Protein AF-A0A0G0SFD2-F1 (afdb_monomer)

Sequence (183 aa):
MEIEVHKDEKIAKLIFTIMGLLIVVLLIEVIYLNISYQKRIGENLTKSMVTPTEYYLSDVIPSITVSPSPTMIPSQFPTTQFPTIPQQAEKQKNLIKEYFIAFGTGTGQNTDWTDVQGLQAVINFDNYSDIKEVFFESSVTVPTGNEWVSVRLYNKTDQHPVWNSEVFMKDSSTPYLASSPVS

Secondary structure (DSSP, 8-state):
-HHHHHHHHHHHHHHHHHHHHHHHHHHHHHHHHHHHHHHHHHHHHHTT-------PPP--------PPPPP---------------------------------------SS--PPTT------GGGSSS------EEE---SSTT-EEEE--EETTTTEEPTT--EEEESS---EEEPSPP-

Organism: NCBI:txid1618450

pLDDT: mean 74.08, std 19.35, range [38.28, 97.81]

Mean predicted aligned error: 19.35 Å

Structure (mmCIF, N/CA/C/O backbone):
data_AF-A0A0G0SFD2-F1
#
_entry.id   AF-A0A0G0SFD2-F1
#
loop_
_atom_site.group_PDB
_atom_site.id
_atom_site.type_symbol
_atom_site.label_atom_id
_atom_site.label_alt_id
_atom_site.label_comp_id
_atom_site.label_asym_id
_atom_site.label_entity_id
_atom_site.label_seq_id
_atom_site.pdbx_PDB_ins_code
_atom_site.Cartn_x
_atom_site.Cartn_y
_atom_site.Cartn_z
_atom_site.occupancy
_atom_site.B_iso_or_equiv
_atom_site.auth_seq_id
_atom_site.auth_comp_id
_atom_site.auth_asym_id
_atom_site.auth_atom_id
_atom_site.pdbx_PDB_model_num
ATOM 1 N N . MET A 1 1 ? 11.408 -23.201 -63.477 1.00 62.78 1 MET A N 1
ATOM 2 C CA . MET A 1 1 ? 11.792 -23.491 -62.081 1.00 62.78 1 MET A CA 1
ATOM 3 C C . MET A 1 1 ? 12.670 -22.379 -61.502 1.00 62.78 1 MET A C 1
ATOM 5 O O . MET A 1 1 ? 12.317 -21.844 -60.468 1.00 62.78 1 MET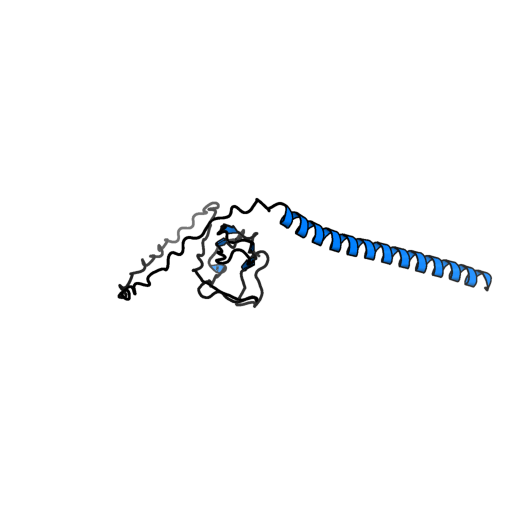 A O 1
ATOM 9 N N . GLU A 1 2 ? 13.731 -21.934 -62.186 1.00 65.81 2 GLU A N 1
ATOM 10 C CA . GLU A 1 2 ? 14.629 -20.861 -61.691 1.00 65.81 2 GLU A CA 1
ATOM 11 C C . GLU A 1 2 ? 13.966 -19.478 -61.493 1.00 65.81 2 GLU A C 1
ATOM 13 O O . GLU A 1 2 ? 14.281 -18.757 -60.551 1.00 65.81 2 GLU A O 1
ATOM 18 N N . ILE A 1 3 ? 13.004 -19.115 -62.351 1.00 68.06 3 ILE A N 1
ATOM 19 C CA . ILE A 1 3 ? 12.326 -17.805 -62.305 1.00 68.06 3 ILE A CA 1
ATOM 20 C C . ILE A 1 3 ? 11.410 -17.672 -61.073 1.00 68.06 3 ILE A C 1
ATOM 22 O O . ILE A 1 3 ? 11.258 -16.579 -60.531 1.00 68.06 3 ILE A O 1
ATOM 26 N N . GLU A 1 4 ? 10.819 -18.777 -60.610 1.00 73.94 4 GLU A N 1
ATOM 27 C CA . GLU A 1 4 ? 9.926 -18.785 -59.443 1.00 73.94 4 GLU A CA 1
ATOM 28 C C . GLU A 1 4 ? 10.718 -18.660 -58.139 1.00 73.94 4 GLU A C 1
ATOM 30 O O . GLU A 1 4 ? 10.391 -17.824 -57.300 1.00 73.94 4 GLU A O 1
ATOM 35 N N . VAL A 1 5 ? 11.848 -19.365 -58.034 1.00 77.00 5 VAL A N 1
ATOM 36 C CA . VAL A 1 5 ? 12.739 -19.301 -56.862 1.00 77.00 5 VAL A CA 1
ATOM 37 C C . VAL A 1 5 ? 13.251 -17.877 -56.622 1.00 77.00 5 VAL A C 1
ATOM 39 O O . VAL A 1 5 ? 13.261 -17.390 -55.491 1.00 77.00 5 VAL A O 1
ATOM 42 N N . HIS A 1 6 ? 13.617 -17.158 -57.687 1.00 78.81 6 HIS A N 1
ATOM 43 C CA . HIS A 1 6 ? 14.104 -15.783 -57.563 1.00 78.81 6 HIS A CA 1
ATOM 44 C C . HIS A 1 6 ? 12.998 -14.774 -57.196 1.00 78.81 6 HIS A C 1
ATOM 46 O O . HIS A 1 6 ? 13.276 -13.694 -56.663 1.00 78.81 6 HIS A O 1
ATOM 52 N N . LYS A 1 7 ? 11.731 -15.105 -57.474 1.00 83.56 7 LYS A N 1
ATOM 53 C CA . LYS A 1 7 ? 10.576 -14.298 -57.066 1.00 83.56 7 LYS A CA 1
ATOM 54 C C . LYS A 1 7 ? 10.286 -14.485 -55.575 1.00 83.56 7 LYS A C 1
ATOM 56 O O . LYS A 1 7 ? 10.084 -13.492 -54.874 1.00 83.56 7 LYS A O 1
ATOM 61 N N . ASP A 1 8 ? 10.350 -15.718 -55.090 1.00 86.12 8 ASP A N 1
ATOM 62 C CA . ASP A 1 8 ? 10.082 -16.052 -53.689 1.00 86.12 8 ASP A CA 1
ATOM 63 C C . ASP A 1 8 ? 11.150 -15.484 -52.744 1.00 86.12 8 ASP A C 1
ATOM 65 O O . ASP A 1 8 ? 10.821 -14.962 -51.677 1.00 86.12 8 ASP A O 1
ATOM 69 N N . GLU A 1 9 ? 12.418 -15.454 -53.169 1.00 91.75 9 GLU A N 1
ATOM 70 C CA . GLU A 1 9 ? 13.506 -14.815 -52.415 1.00 91.75 9 GLU A CA 1
ATOM 71 C C . GLU A 1 9 ? 13.240 -13.318 -52.165 1.00 91.75 9 GLU A C 1
ATOM 73 O O . GLU A 1 9 ? 13.462 -12.802 -51.065 1.00 91.75 9 GLU A O 1
ATOM 78 N N . LYS A 1 10 ? 12.730 -12.606 -53.179 1.00 90.88 10 LYS A N 1
ATOM 79 C CA . LYS A 1 10 ? 12.410 -11.174 -53.068 1.00 90.88 10 LYS A CA 1
ATOM 80 C C . LYS A 1 10 ? 11.238 -10.934 -52.121 1.00 90.88 10 LYS A C 1
ATOM 82 O O . LYS A 1 10 ? 11.281 -9.990 -51.333 1.00 90.88 10 LYS A O 1
ATOM 87 N N . ILE A 1 11 ? 10.224 -11.798 -52.168 1.00 91.81 11 ILE A N 1
ATOM 88 C CA . ILE A 1 11 ? 9.050 -11.716 -51.290 1.00 91.81 11 ILE A CA 1
ATOM 89 C C . ILE A 1 11 ? 9.446 -12.005 -49.836 1.00 91.81 11 ILE A C 1
ATOM 91 O O . ILE A 1 11 ? 9.078 -11.243 -48.943 1.00 91.81 11 ILE A O 1
ATOM 95 N N . ALA A 1 12 ? 10.255 -13.037 -49.590 1.00 93.00 12 ALA A N 1
ATOM 96 C CA . ALA A 1 12 ? 10.721 -13.373 -48.245 1.00 93.00 12 ALA A CA 1
ATOM 97 C C . ALA A 1 12 ? 11.537 -12.228 -47.616 1.00 93.00 12 ALA A C 1
ATOM 99 O O . ALA A 1 12 ? 11.277 -11.833 -46.477 1.00 93.00 12 ALA A O 1
ATOM 100 N N . LYS A 1 13 ? 12.469 -11.626 -48.370 1.00 93.38 13 LYS A N 1
ATOM 101 C CA . LYS A 1 13 ? 13.253 -10.466 -47.904 1.00 93.38 13 LYS A CA 1
ATOM 102 C C . LYS A 1 13 ? 12.373 -9.257 -47.584 1.00 93.38 13 LYS A C 1
ATOM 104 O O . LYS A 1 13 ? 12.613 -8.572 -46.588 1.00 93.38 13 LYS A O 1
ATOM 109 N N . LEU A 1 14 ? 11.344 -9.013 -48.398 1.00 94.31 14 LEU A N 1
ATOM 110 C CA . LEU A 1 14 ? 10.384 -7.935 -48.169 1.00 94.31 14 LEU A CA 1
ATOM 111 C C . LEU A 1 14 ? 9.606 -8.144 -46.860 1.00 94.31 14 LEU A C 1
ATOM 113 O O . LEU A 1 14 ? 9.535 -7.223 -46.049 1.00 94.31 14 LEU A O 1
ATOM 117 N N . ILE A 1 15 ? 9.090 -9.352 -46.616 1.00 95.19 15 ILE A N 1
ATOM 118 C CA . ILE A 1 15 ? 8.341 -9.678 -45.390 1.00 95.19 15 ILE A CA 1
ATOM 119 C C . ILE A 1 15 ? 9.226 -9.524 -44.148 1.00 95.19 15 ILE A C 1
ATOM 121 O O . ILE A 1 15 ? 8.814 -8.882 -43.183 1.00 95.19 15 ILE A O 1
ATOM 125 N N . PHE A 1 16 ? 10.458 -10.043 -44.178 1.00 96.69 16 PHE A N 1
ATOM 126 C CA . PHE A 1 16 ? 11.397 -9.893 -43.060 1.00 96.69 16 PHE A CA 1
ATOM 127 C C . PHE A 1 16 ? 11.732 -8.428 -42.769 1.00 96.69 16 PHE A C 1
ATOM 129 O O . PHE A 1 16 ? 11.835 -8.040 -41.607 1.00 96.69 16 PHE A O 1
ATOM 136 N N . THR A 1 17 ? 11.852 -7.603 -43.810 1.00 96.62 17 THR A N 1
ATOM 137 C CA . THR A 1 17 ? 12.134 -6.171 -43.658 1.00 96.62 17 THR A CA 1
ATOM 138 C C . THR A 1 17 ? 10.947 -5.439 -43.032 1.00 96.62 17 THR A C 1
ATOM 140 O O . THR A 1 17 ? 11.132 -4.654 -42.104 1.00 96.62 17 THR A O 1
ATOM 143 N N . ILE A 1 18 ? 9.722 -5.731 -43.481 1.00 97.00 18 ILE A N 1
ATOM 144 C CA . ILE A 1 18 ? 8.499 -5.146 -42.911 1.00 97.00 18 ILE A CA 1
ATOM 145 C C . ILE A 1 18 ? 8.332 -5.567 -41.447 1.00 97.00 18 ILE A C 1
ATOM 147 O O . ILE A 1 18 ? 8.052 -4.726 -40.595 1.00 97.00 18 ILE A O 1
ATOM 151 N N . MET A 1 19 ? 8.547 -6.847 -41.134 1.00 97.00 19 MET A N 1
ATOM 152 C CA . MET A 1 19 ? 8.420 -7.356 -39.769 1.00 97.00 19 MET A CA 1
ATOM 153 C C . MET A 1 19 ? 9.487 -6.769 -38.838 1.00 97.00 19 MET A C 1
ATOM 155 O O . MET A 1 19 ? 9.170 -6.372 -37.719 1.00 97.00 19 MET A O 1
ATOM 159 N N . GLY A 1 20 ? 10.727 -6.630 -39.316 1.00 96.88 20 GLY A N 1
ATOM 160 C CA . GLY A 1 20 ? 11.787 -5.940 -38.580 1.00 96.88 20 GLY A CA 1
ATOM 161 C C . GLY A 1 20 ? 11.435 -4.479 -38.290 1.00 96.88 20 GLY A C 1
ATOM 162 O O . GLY A 1 20 ? 11.595 -4.023 -37.160 1.00 96.88 20 GLY A O 1
ATOM 163 N N . LEU A 1 21 ? 10.884 -3.762 -39.275 1.00 97.56 21 LEU A N 1
ATOM 164 C CA . LEU A 1 21 ? 10.458 -2.372 -39.101 1.00 97.56 21 LEU A CA 1
ATOM 165 C C . LEU A 1 21 ? 9.316 -2.251 -38.082 1.00 97.56 21 LEU A C 1
ATOM 167 O O . LEU A 1 21 ? 9.351 -1.369 -37.227 1.00 97.56 21 LEU A O 1
ATOM 171 N N . LEU A 1 22 ? 8.348 -3.169 -38.117 1.00 97.62 22 LEU A N 1
ATOM 172 C CA . LEU A 1 22 ? 7.237 -3.200 -37.164 1.00 97.62 22 LEU A CA 1
ATOM 173 C C . LEU A 1 22 ? 7.722 -3.422 -35.722 1.00 97.62 22 LEU A C 1
ATOM 175 O O . LEU A 1 22 ? 7.272 -2.729 -34.813 1.00 97.62 22 LEU A O 1
ATOM 179 N N . ILE A 1 23 ? 8.686 -4.324 -35.512 1.00 97.50 23 ILE A N 1
ATOM 180 C CA . ILE A 1 23 ? 9.291 -4.552 -34.189 1.00 97.50 23 ILE A CA 1
ATOM 181 C C . ILE A 1 23 ? 9.990 -3.284 -33.681 1.00 97.50 23 ILE A C 1
ATOM 183 O O . ILE A 1 23 ? 9.841 -2.928 -32.514 1.00 97.50 23 ILE A O 1
ATOM 187 N N . VAL A 1 24 ? 10.717 -2.571 -34.546 1.00 97.75 24 VAL A N 1
ATOM 188 C CA . VAL A 1 24 ? 11.390 -1.318 -34.167 1.00 97.75 24 VAL A CA 1
ATOM 189 C C . VAL A 1 24 ? 10.380 -0.247 -33.745 1.00 97.75 24 VAL A C 1
ATOM 191 O O . VAL A 1 24 ? 10.609 0.428 -32.744 1.00 97.75 24 VAL A O 1
ATOM 194 N N . VAL A 1 25 ? 9.248 -0.120 -34.445 1.00 97.81 25 VAL A N 1
ATOM 195 C CA . VAL A 1 25 ? 8.174 0.817 -34.065 1.00 97.81 25 VAL A CA 1
ATOM 196 C C . VAL A 1 25 ? 7.613 0.483 -32.680 1.00 97.81 25 VAL A C 1
ATOM 198 O O . VAL A 1 25 ? 7.523 1.373 -31.835 1.00 97.81 25 VAL A O 1
ATOM 201 N N . LEU A 1 26 ? 7.327 -0.793 -32.406 1.00 97.50 26 LEU A N 1
ATOM 202 C CA . LEU A 1 26 ? 6.838 -1.222 -31.090 1.00 97.50 26 LEU A CA 1
ATOM 203 C C . LEU A 1 26 ? 7.852 -0.937 -29.973 1.00 97.50 26 LEU A C 1
ATOM 205 O O . LEU A 1 26 ? 7.477 -0.482 -28.893 1.00 97.50 26 LEU A O 1
ATOM 209 N N . LEU A 1 27 ? 9.148 -1.152 -30.224 1.00 97.50 27 LEU A N 1
ATOM 210 C CA . LEU A 1 27 ? 10.195 -0.831 -29.249 1.00 97.50 27 LEU A CA 1
ATOM 211 C C . LEU A 1 27 ? 10.274 0.674 -28.964 1.00 97.50 27 LEU A C 1
ATOM 213 O O . LEU A 1 27 ? 10.433 1.067 -27.808 1.00 97.50 27 LEU A O 1
ATOM 217 N N . ILE A 1 28 ? 10.126 1.517 -29.991 1.00 97.69 28 ILE A N 1
ATOM 218 C CA . ILE A 1 28 ? 10.086 2.976 -29.826 1.00 97.69 28 ILE A CA 1
ATOM 219 C C . ILE A 1 28 ? 8.890 3.387 -28.960 1.00 97.69 28 ILE A C 1
ATOM 221 O O . ILE A 1 28 ? 9.061 4.213 -28.063 1.00 97.69 28 ILE A O 1
ATOM 225 N N . GLU A 1 29 ? 7.710 2.801 -29.169 1.00 97.12 29 GLU A N 1
ATOM 226 C CA . GLU A 1 29 ? 6.523 3.090 -28.352 1.00 97.12 29 GLU A CA 1
ATOM 227 C C . GLU A 1 29 ? 6.712 2.693 -26.883 1.00 97.12 29 GLU A C 1
ATOM 229 O O . GLU A 1 29 ? 6.399 3.483 -25.990 1.00 9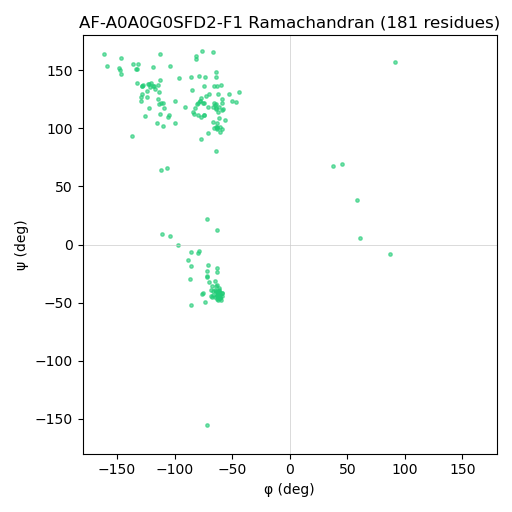7.12 29 GLU A O 1
ATOM 234 N N . VAL A 1 30 ? 7.283 1.515 -26.612 1.00 96.88 30 VAL A N 1
ATOM 235 C CA . VAL A 1 30 ? 7.569 1.064 -25.237 1.00 96.88 30 VAL A CA 1
ATOM 236 C C . VAL A 1 30 ? 8.565 2.001 -24.547 1.00 96.88 30 VAL A C 1
ATOM 238 O O . VAL A 1 30 ? 8.345 2.408 -23.402 1.00 96.88 30 VAL A O 1
ATOM 241 N N . ILE A 1 31 ? 9.638 2.395 -25.242 1.00 96.50 31 ILE A N 1
ATOM 242 C CA . ILE A 1 31 ? 10.625 3.349 -24.714 1.00 96.50 31 ILE A CA 1
ATOM 243 C C . ILE A 1 31 ? 9.970 4.712 -24.464 1.00 96.50 31 ILE A C 1
ATOM 245 O O . ILE A 1 31 ? 10.178 5.311 -23.407 1.00 96.50 31 ILE A O 1
ATOM 249 N N . TYR A 1 32 ? 9.152 5.191 -25.404 1.00 96.56 32 TYR A N 1
ATOM 250 C CA . TYR A 1 32 ? 8.428 6.450 -25.269 1.00 96.56 32 TYR A CA 1
ATOM 251 C C . TYR A 1 32 ? 7.505 6.438 -24.047 1.00 96.56 32 TYR A C 1
ATOM 253 O O . TYR A 1 32 ? 7.554 7.372 -23.245 1.00 96.56 32 TYR A O 1
ATOM 261 N N . LEU A 1 33 ? 6.717 5.373 -23.862 1.00 94.31 33 LEU A N 1
ATOM 262 C CA . LEU A 1 33 ? 5.834 5.210 -22.706 1.00 94.31 33 LEU A CA 1
ATOM 263 C C . LEU A 1 33 ? 6.619 5.233 -21.392 1.00 94.31 33 LEU A C 1
ATOM 265 O O . LEU A 1 33 ? 6.226 5.954 -20.473 1.00 94.31 33 LEU A O 1
ATOM 269 N N . ASN A 1 34 ? 7.749 4.524 -21.329 1.00 94.50 34 ASN A N 1
ATOM 270 C CA . ASN A 1 34 ? 8.611 4.498 -20.148 1.00 94.50 34 ASN A CA 1
ATOM 271 C C . ASN A 1 34 ? 9.155 5.898 -19.797 1.00 94.50 34 ASN A C 1
ATOM 273 O O . ASN A 1 34 ? 9.070 6.331 -18.647 1.00 94.50 34 ASN A O 1
ATOM 277 N N . ILE A 1 35 ? 9.645 6.652 -20.790 1.00 93.06 35 ILE A N 1
ATOM 278 C CA . ILE A 1 35 ? 10.145 8.024 -20.584 1.00 93.06 35 ILE A CA 1
ATOM 279 C C . ILE A 1 35 ? 9.005 8.974 -20.180 1.00 93.06 35 ILE A C 1
ATOM 281 O O . ILE A 1 35 ? 9.160 9.777 -19.258 1.00 93.06 35 ILE A O 1
ATOM 285 N N . SER A 1 36 ? 7.846 8.879 -20.841 1.00 89.56 36 SER A N 1
ATOM 286 C CA . SER A 1 36 ? 6.665 9.700 -20.535 1.00 89.56 36 SER A CA 1
ATOM 287 C C . SER A 1 36 ? 6.173 9.468 -19.104 1.00 89.56 36 SER A C 1
ATOM 289 O O . SER A 1 36 ? 5.847 10.429 -18.404 1.00 89.56 36 SER A O 1
ATOM 291 N N . TYR A 1 37 ? 6.150 8.210 -18.657 1.00 85.25 37 TYR A N 1
ATOM 292 C CA . TYR A 1 37 ? 5.719 7.844 -17.311 1.00 85.25 37 TYR A CA 1
ATOM 293 C C . TYR A 1 37 ? 6.625 8.470 -16.243 1.00 85.25 37 TYR A C 1
ATOM 295 O O . TYR A 1 37 ? 6.139 9.146 -15.336 1.00 85.25 37 TYR A O 1
ATOM 303 N N . GLN A 1 38 ? 7.945 8.354 -16.411 1.00 78.88 38 GLN A N 1
ATOM 304 C CA . GLN A 1 38 ? 8.913 8.939 -15.478 1.00 78.88 38 GLN A CA 1
ATOM 305 C C . GLN A 1 38 ? 8.854 10.473 -15.452 1.00 78.88 38 GLN A C 1
ATOM 307 O O . GLN A 1 38 ? 8.901 11.086 -14.384 1.00 78.88 38 GLN A O 1
ATOM 312 N N . LYS A 1 39 ? 8.674 11.119 -16.612 1.00 83.50 39 LYS A N 1
ATOM 313 C CA . LYS A 1 39 ? 8.541 12.581 -16.686 1.00 83.50 39 LYS A CA 1
ATOM 314 C C . LYS A 1 39 ? 7.304 13.093 -15.935 1.00 83.50 39 LYS A C 1
ATOM 316 O 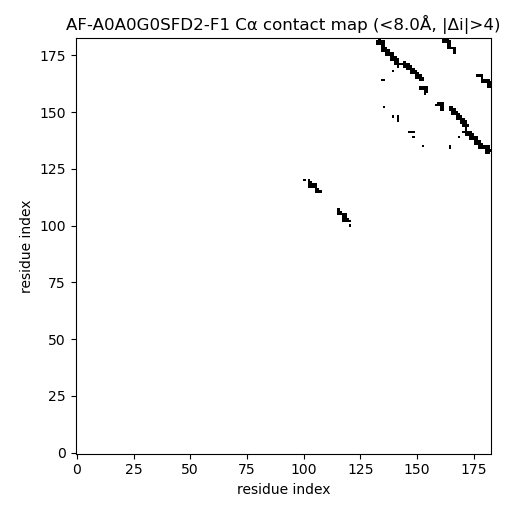O . LYS A 1 39 ? 7.397 14.098 -15.233 1.00 83.50 39 LYS A O 1
ATOM 321 N N . ARG A 1 40 ? 6.166 12.394 -16.037 1.00 75.75 40 ARG A N 1
ATOM 322 C CA . ARG A 1 40 ? 4.932 12.754 -15.313 1.00 75.75 40 ARG A CA 1
ATOM 323 C C . ARG A 1 40 ? 5.106 12.655 -13.798 1.00 75.75 40 ARG A C 1
ATOM 325 O O . ARG A 1 40 ? 4.566 13.490 -13.081 1.00 75.75 40 ARG A O 1
ATOM 332 N N . ILE A 1 41 ? 5.881 11.690 -13.302 1.00 71.31 41 ILE A N 1
ATOM 333 C CA . ILE A 1 41 ? 6.227 11.616 -11.874 1.00 71.31 41 ILE A CA 1
ATOM 334 C C . ILE A 1 41 ? 7.075 12.836 -11.474 1.00 71.31 41 ILE A C 1
ATOM 336 O O . ILE A 1 41 ? 6.766 13.493 -10.483 1.00 71.31 41 ILE A O 1
ATOM 340 N N . GLY A 1 42 ? 8.078 13.196 -12.284 1.00 63.38 42 GLY A N 1
ATOM 341 C CA . GLY A 1 42 ? 8.967 14.343 -12.051 1.00 63.38 42 GLY A CA 1
ATOM 342 C C . GLY A 1 42 ? 8.278 15.717 -12.013 1.00 63.38 42 GLY A C 1
ATOM 343 O O . GLY A 1 42 ? 8.600 16.541 -11.161 1.00 63.38 42 GLY A O 1
ATOM 344 N N . GLU A 1 43 ? 7.315 15.979 -12.898 1.00 59.16 43 GLU A N 1
ATOM 345 C CA . GLU A 1 43 ? 6.610 17.276 -12.955 1.00 59.16 43 GLU A CA 1
ATOM 346 C C . GLU A 1 43 ? 5.644 17.497 -11.778 1.00 59.16 43 GLU A C 1
ATOM 348 O O . GLU A 1 43 ? 5.427 18.634 -11.358 1.00 59.16 43 GLU A O 1
ATOM 353 N N . ASN A 1 44 ? 5.110 16.424 -11.186 1.00 57.53 44 ASN A N 1
ATOM 354 C CA . ASN A 1 44 ? 4.302 16.525 -9.967 1.00 57.53 44 ASN A CA 1
ATOM 355 C C . ASN A 1 44 ? 5.144 16.888 -8.726 1.00 57.53 44 ASN A C 1
ATOM 357 O O . ASN A 1 44 ? 4.596 17.367 -7.738 1.00 57.53 44 ASN A O 1
ATOM 361 N N . LEU A 1 45 ? 6.469 16.710 -8.781 1.00 56.44 45 LEU A N 1
ATOM 362 C CA . LEU A 1 45 ? 7.395 17.018 -7.685 1.00 56.44 45 LEU A CA 1
ATOM 363 C C . LEU A 1 45 ? 7.873 18.480 -7.687 1.00 56.44 45 LEU A C 1
ATOM 365 O O . LEU A 1 45 ? 8.156 19.030 -6.626 1.00 56.44 45 LEU A O 1
ATOM 369 N N . THR A 1 46 ? 7.959 19.134 -8.849 1.00 45.59 46 THR A N 1
ATOM 370 C CA . THR A 1 46 ? 8.503 20.503 -8.971 1.00 45.59 46 THR A CA 1
ATOM 371 C C . THR A 1 46 ? 7.465 21.610 -8.793 1.00 45.59 46 THR A C 1
ATOM 373 O O . THR A 1 46 ? 7.836 22.765 -8.592 1.00 45.59 46 THR A O 1
ATOM 376 N N . LYS A 1 47 ? 6.166 21.288 -8.811 1.00 48.34 47 LYS A N 1
ATOM 377 C CA . LYS A 1 47 ? 5.088 22.280 -8.657 1.00 48.34 47 LYS A CA 1
ATOM 378 C C . LYS A 1 47 ? 4.815 22.700 -7.197 1.00 48.34 47 LYS A C 1
ATOM 380 O O . LYS A 1 47 ? 4.071 23.653 -6.989 1.00 48.34 47 LYS A O 1
ATOM 385 N N . SER A 1 48 ? 5.435 22.049 -6.206 1.00 50.72 48 SER A N 1
ATOM 386 C CA . SER A 1 48 ? 5.191 22.302 -4.770 1.00 50.72 48 SER A CA 1
ATOM 387 C C . SER A 1 48 ? 6.273 23.115 -4.042 1.00 50.72 48 SER A C 1
ATOM 389 O O . SER A 1 48 ? 6.192 23.267 -2.826 1.00 50.72 48 SER A O 1
ATOM 391 N N . MET A 1 49 ? 7.275 23.676 -4.730 1.00 40.00 49 MET A N 1
ATOM 392 C CA . MET A 1 49 ? 8.262 24.541 -4.065 1.00 40.00 49 MET A CA 1
ATOM 393 C C . MET A 1 49 ? 7.686 25.937 -3.788 1.00 40.00 49 MET A C 1
ATOM 395 O O . MET A 1 49 ? 7.794 26.851 -4.604 1.00 40.00 49 MET A O 1
ATOM 399 N N . VAL A 1 50 ? 7.087 26.099 -2.607 1.00 51.00 50 VAL A N 1
ATOM 400 C CA . VAL A 1 50 ? 6.903 27.404 -1.963 1.00 51.00 50 VAL A CA 1
ATOM 401 C C . VAL A 1 50 ? 8.183 27.738 -1.193 1.00 51.00 50 VAL A C 1
ATOM 403 O O . VAL A 1 50 ? 8.747 26.895 -0.499 1.00 51.00 50 VAL A O 1
ATOM 406 N N . THR A 1 51 ? 8.648 28.971 -1.374 1.00 39.53 51 THR A N 1
ATOM 407 C CA . THR A 1 51 ? 9.874 29.570 -0.835 1.00 39.53 51 THR A CA 1
ATOM 408 C C . THR A 1 51 ? 10.109 29.256 0.654 1.00 39.53 51 THR A C 1
ATOM 410 O O . THR A 1 51 ? 9.200 29.478 1.458 1.00 39.53 51 THR A O 1
ATOM 413 N N . PRO A 1 52 ? 11.318 28.814 1.061 1.00 46.28 52 PRO A N 1
ATOM 414 C CA . PRO A 1 52 ? 11.640 28.598 2.468 1.00 46.28 52 PRO A CA 1
ATOM 415 C C . PRO A 1 52 ? 11.627 29.930 3.222 1.00 46.28 52 PRO A C 1
ATOM 417 O O . PRO A 1 52 ? 12.368 30.851 2.882 1.00 46.28 52 PRO A O 1
ATOM 420 N N . THR A 1 53 ? 10.786 30.034 4.248 1.00 41.66 53 THR A N 1
ATOM 421 C CA . THR A 1 53 ? 10.905 31.093 5.256 1.00 41.66 53 THR A CA 1
ATOM 422 C C . THR A 1 53 ? 11.918 30.613 6.288 1.00 41.66 53 THR A C 1
ATOM 424 O O . THR A 1 53 ? 11.685 29.606 6.955 1.00 41.66 53 THR A O 1
ATOM 427 N N . GLU A 1 54 ? 13.065 31.287 6.381 1.00 43.12 54 GLU A N 1
ATOM 428 C CA . GLU A 1 54 ? 14.046 31.035 7.436 1.00 43.12 54 GLU A CA 1
ATOM 429 C C . GLU A 1 54 ? 13.429 31.376 8.797 1.00 43.12 54 GLU A C 1
ATOM 431 O O . GLU A 1 54 ? 13.098 32.529 9.074 1.00 43.12 54 GLU A O 1
ATOM 436 N N . TYR A 1 55 ? 13.292 30.372 9.662 1.00 40.91 55 TYR A N 1
ATOM 437 C CA . TYR A 1 55 ? 12.989 30.576 11.072 1.00 40.91 55 TYR A CA 1
ATOM 438 C C . TYR A 1 55 ? 14.231 30.241 11.896 1.00 40.91 55 TYR A C 1
ATOM 440 O O . TYR A 1 55 ? 14.707 29.107 11.902 1.00 40.91 55 TYR A O 1
ATOM 448 N N . TYR A 1 56 ? 14.749 31.253 12.592 1.00 38.28 56 TYR A N 1
ATOM 449 C CA . TYR A 1 56 ? 15.802 31.110 13.591 1.00 38.28 56 TYR A CA 1
ATOM 450 C C . TYR A 1 56 ? 15.283 30.269 14.767 1.00 38.28 56 TYR A C 1
ATOM 452 O O . TYR A 1 56 ? 14.297 30.629 15.409 1.00 38.28 56 TYR A O 1
ATOM 460 N N . LEU A 1 57 ? 15.947 29.144 15.039 1.00 42.03 57 LEU A N 1
ATOM 461 C CA . LEU A 1 57 ? 15.670 28.276 16.182 1.00 42.03 57 LEU A CA 1
ATOM 462 C C . LEU A 1 57 ? 16.336 28.851 17.439 1.00 42.03 57 LEU A C 1
ATOM 464 O O . LEU A 1 57 ? 17.554 29.004 17.489 1.00 42.03 57 LEU A O 1
ATOM 468 N N . SER A 1 58 ? 15.537 29.149 18.462 1.00 38.66 58 SER A N 1
ATOM 469 C CA . SER A 1 58 ? 16.026 29.359 19.826 1.00 38.66 58 SER A CA 1
ATOM 470 C C . SER A 1 58 ? 16.207 27.993 20.487 1.00 38.66 58 SER A C 1
ATOM 472 O O . SER A 1 58 ? 15.226 27.268 20.655 1.00 38.66 58 SER A O 1
ATOM 474 N N . ASP A 1 59 ? 17.437 27.649 20.870 1.00 45.56 59 ASP A N 1
ATOM 475 C CA . ASP A 1 59 ? 17.753 26.427 21.616 1.00 45.56 59 ASP A CA 1
ATOM 476 C C . ASP A 1 59 ? 17.032 26.414 22.973 1.00 45.56 59 ASP A C 1
ATOM 478 O O . ASP A 1 59 ? 17.453 27.049 23.942 1.00 45.56 59 ASP A O 1
ATOM 482 N N . VAL A 1 60 ? 15.934 25.661 23.054 1.00 45.28 60 VAL A N 1
ATOM 483 C CA . VAL A 1 60 ? 15.333 25.247 24.323 1.00 45.28 60 VAL A CA 1
ATOM 484 C C . VAL A 1 60 ? 15.793 23.821 24.593 1.00 45.28 60 VAL A C 1
ATOM 486 O O . VAL A 1 60 ? 15.312 22.870 23.985 1.00 45.28 60 VAL A O 1
ATOM 489 N N . ILE A 1 61 ? 16.739 23.678 25.519 1.00 51.28 61 ILE A N 1
ATOM 490 C CA . ILE A 1 61 ? 17.177 22.385 26.050 1.00 51.28 61 ILE A CA 1
ATOM 491 C C . ILE A 1 61 ? 16.041 21.833 26.933 1.00 51.28 61 ILE A C 1
ATOM 493 O O . ILE A 1 61 ? 15.703 22.472 27.935 1.00 51.28 61 ILE A O 1
ATOM 497 N N . PRO A 1 62 ? 15.435 20.670 26.629 1.00 46.66 62 PRO A N 1
ATOM 498 C CA . PRO A 1 62 ? 14.436 20.081 27.509 1.00 46.66 62 PRO A CA 1
ATOM 499 C C . PRO A 1 62 ? 15.108 19.465 28.744 1.00 46.66 62 PRO A C 1
ATOM 501 O O . PRO A 1 62 ? 15.946 18.569 28.648 1.00 46.66 62 PRO A O 1
ATOM 504 N N . SER A 1 63 ? 14.710 19.936 29.926 1.00 43.88 63 SER A N 1
ATOM 505 C CA . SER A 1 63 ? 15.034 19.299 31.204 1.00 43.88 63 SER A CA 1
ATOM 506 C C . SER A 1 63 ? 14.181 18.038 31.368 1.00 43.88 63 SER A C 1
ATOM 508 O O . SER A 1 63 ? 12.960 18.119 31.525 1.00 43.88 63 SER A O 1
ATOM 510 N N . ILE A 1 64 ? 14.810 16.862 31.317 1.00 40.72 64 ILE A N 1
ATOM 511 C CA . ILE A 1 64 ? 14.157 15.584 31.618 1.00 40.72 64 ILE A CA 1
ATOM 512 C C . ILE A 1 64 ? 13.879 15.486 33.122 1.00 40.72 64 ILE A C 1
ATOM 514 O O . ILE A 1 64 ? 14.728 15.095 33.920 1.00 40.72 64 ILE A O 1
ATOM 518 N N . THR A 1 65 ? 12.658 15.835 33.519 1.00 44.84 65 THR A N 1
ATOM 519 C CA . THR A 1 65 ? 12.155 15.503 34.855 1.00 44.84 65 THR A CA 1
ATOM 520 C C . THR A 1 65 ? 11.628 14.072 34.800 1.00 44.84 65 THR A C 1
ATOM 522 O O . THR A 1 65 ? 10.650 13.793 34.108 1.00 44.84 65 THR A O 1
ATOM 525 N N . VAL A 1 66 ? 12.300 13.148 35.488 1.00 42.31 66 VAL A N 1
ATOM 526 C CA . VAL A 1 66 ? 11.834 11.765 35.645 1.00 42.31 66 VAL A CA 1
ATOM 527 C C . VAL A 1 66 ? 10.487 11.752 36.377 1.00 42.31 66 VAL A C 1
ATOM 529 O O . VAL A 1 66 ? 10.399 12.059 37.563 1.00 42.31 66 VAL A O 1
ATOM 532 N N . SER A 1 67 ? 9.422 11.436 35.640 1.00 56.06 67 SER A N 1
ATOM 533 C CA . SER A 1 67 ? 8.063 11.272 36.164 1.00 56.06 67 SER A CA 1
ATOM 534 C C . SER A 1 67 ? 7.947 9.945 36.932 1.00 56.06 67 SER A C 1
ATOM 536 O O . SER A 1 67 ? 8.461 8.931 36.446 1.00 56.06 67 SER A O 1
ATOM 538 N N . PRO A 1 68 ? 7.307 9.901 38.117 1.00 52.19 68 PRO A N 1
ATOM 539 C CA . PRO A 1 68 ? 7.133 8.661 38.862 1.00 52.19 68 PRO A CA 1
ATOM 540 C C . PRO A 1 68 ? 6.277 7.656 38.079 1.00 52.19 68 PRO A C 1
ATOM 542 O O . PRO A 1 68 ? 5.245 7.994 37.502 1.00 52.19 68 PRO A O 1
ATOM 545 N N . SER A 1 69 ? 6.734 6.404 38.095 1.00 52.09 69 SER A N 1
ATOM 546 C CA . SER A 1 69 ? 6.069 5.232 37.522 1.00 52.09 69 SER A CA 1
ATOM 547 C C . SER A 1 69 ? 4.582 5.180 37.915 1.00 52.09 69 SER A C 1
ATOM 549 O O . SER A 1 69 ? 4.284 5.168 39.116 1.00 52.09 69 SER A O 1
ATOM 551 N N . PRO A 1 70 ? 3.632 5.154 36.959 1.00 47.62 70 PRO A N 1
ATOM 552 C CA . PRO A 1 70 ? 2.224 5.017 37.290 1.00 47.62 70 PRO A CA 1
ATOM 553 C C . PRO A 1 70 ? 1.987 3.642 37.919 1.00 47.62 70 PRO A C 1
ATOM 555 O O . PRO A 1 70 ? 2.233 2.596 37.322 1.00 47.62 70 PRO A O 1
ATOM 558 N N . THR A 1 71 ? 1.496 3.655 39.156 1.00 51.88 71 THR A N 1
ATOM 559 C CA . THR A 1 71 ? 0.960 2.466 39.819 1.00 51.88 71 THR A CA 1
ATOM 560 C C . THR A 1 71 ? -0.192 1.936 38.970 1.00 51.88 71 THR A C 1
ATOM 562 O O . THR A 1 71 ? -1.116 2.685 38.656 1.00 51.88 71 THR A O 1
ATOM 565 N N . MET A 1 72 ? -0.128 0.661 38.577 1.00 41.62 72 MET A N 1
ATOM 566 C CA . MET A 1 72 ? -1.204 -0.009 37.850 1.00 41.62 72 MET A CA 1
ATOM 567 C C . MET A 1 72 ? -2.483 0.024 38.692 1.00 41.62 72 MET A C 1
ATOM 569 O O . MET A 1 72 ? -2.665 -0.776 39.606 1.00 41.62 72 MET A O 1
ATOM 573 N N . ILE A 1 73 ? -3.378 0.955 38.379 1.00 47.69 73 ILE A N 1
ATOM 574 C CA . ILE A 1 73 ? -4.780 0.858 38.765 1.00 47.69 73 ILE A CA 1
ATOM 575 C C . ILE A 1 73 ? -5.397 -0.132 37.771 1.00 47.69 73 ILE A C 1
ATOM 577 O O . ILE A 1 73 ? -5.270 0.090 36.564 1.00 47.69 73 ILE A O 1
ATOM 581 N N . PRO A 1 74 ? -6.030 -1.232 38.213 1.00 44.91 74 PRO A N 1
ATOM 582 C CA . PRO A 1 74 ? -6.760 -2.100 37.304 1.00 44.91 74 PRO A CA 1
ATOM 583 C C . PRO A 1 74 ? -7.913 -1.298 36.694 1.00 44.91 74 PRO A C 1
ATOM 585 O O . PRO A 1 74 ? -8.942 -1.072 37.328 1.00 44.91 74 PRO A O 1
ATOM 588 N N . SER A 1 75 ? -7.717 -0.834 35.460 1.00 48.38 75 SER A N 1
ATOM 589 C CA . SER A 1 75 ? -8.790 -0.301 34.632 1.00 48.38 75 SER A CA 1
ATOM 590 C C . SER A 1 75 ? -9.712 -1.469 34.310 1.00 48.38 75 SER A C 1
ATOM 592 O O . SER A 1 75 ? -9.355 -2.377 33.557 1.00 48.38 75 SER A O 1
ATOM 594 N N . GLN A 1 76 ? -10.875 -1.497 34.954 1.00 42.41 76 GLN A N 1
ATOM 595 C CA . GLN A 1 76 ? -11.950 -2.392 34.565 1.00 42.41 76 GLN A CA 1
ATOM 596 C C . GLN A 1 76 ? -12.391 -1.969 33.164 1.00 42.41 76 GLN A C 1
ATOM 598 O O . GLN A 1 76 ? -13.102 -0.980 32.997 1.00 42.41 76 GLN A O 1
ATOM 603 N N . PHE A 1 77 ? -11.942 -2.706 32.149 1.00 48.75 77 PHE A N 1
ATOM 604 C CA . PHE A 1 77 ? -12.557 -2.644 30.831 1.00 48.75 77 PHE A CA 1
ATOM 605 C C . PHE A 1 77 ? -14.064 -2.883 31.009 1.00 48.75 77 PHE A C 1
ATOM 607 O O . PHE A 1 77 ? -14.437 -3.856 31.676 1.00 48.75 77 PHE A O 1
ATOM 614 N N . PRO A 1 78 ? -14.945 -2.032 30.455 1.00 44.50 78 PRO A N 1
ATOM 615 C CA . PRO A 1 78 ? -16.368 -2.318 30.471 1.00 44.50 78 PRO A CA 1
ATOM 616 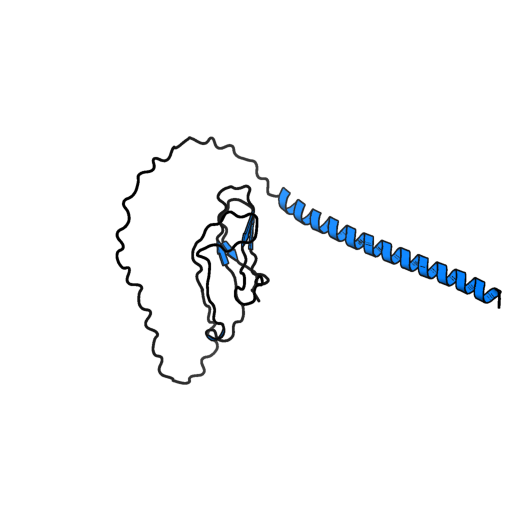C C . PRO A 1 78 ? -16.574 -3.659 29.771 1.00 44.50 78 PRO A C 1
ATOM 618 O O . PRO A 1 78 ? -16.254 -3.822 28.595 1.00 44.50 78 PRO A O 1
ATOM 621 N N . THR A 1 79 ? -17.074 -4.642 30.516 1.00 45.62 79 THR A N 1
ATOM 622 C CA . THR A 1 79 ? -17.540 -5.896 29.935 1.00 45.62 79 THR A CA 1
ATOM 623 C C . THR A 1 79 ? -18.703 -5.533 29.026 1.00 45.62 79 THR A C 1
ATOM 625 O O . THR A 1 79 ? -19.784 -5.192 29.506 1.00 45.62 79 THR A O 1
ATOM 628 N N . THR A 1 80 ? -18.479 -5.537 27.715 1.00 44.88 80 THR A N 1
ATOM 629 C CA . THR A 1 80 ? -19.560 -5.423 26.743 1.00 44.88 80 THR A CA 1
ATOM 630 C C . THR A 1 80 ? -20.441 -6.653 26.931 1.00 44.88 80 THR A C 1
ATOM 632 O O . THR A 1 80 ? -20.092 -7.757 26.522 1.00 44.88 80 THR A O 1
ATOM 635 N N . GLN A 1 81 ? -21.557 -6.487 27.637 1.00 41.25 81 GLN A N 1
ATOM 636 C CA . GLN A 1 81 ? -22.604 -7.493 27.664 1.00 41.25 81 GLN A CA 1
ATOM 637 C C . GLN A 1 81 ? -23.117 -7.628 26.231 1.00 41.25 81 GLN A C 1
ATOM 639 O O . GLN A 1 81 ? -23.682 -6.686 25.678 1.00 41.25 81 GLN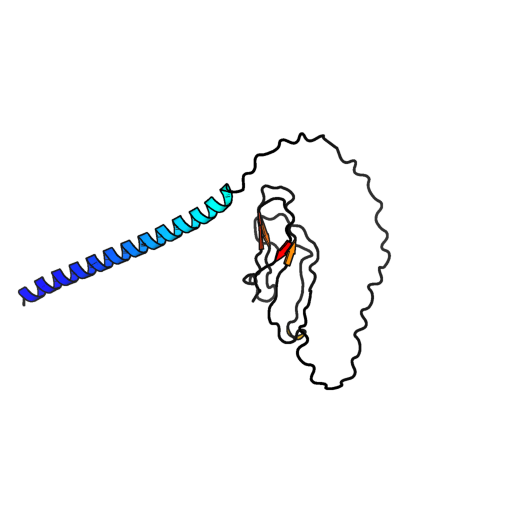 A O 1
ATOM 644 N N . PHE A 1 82 ? -22.892 -8.787 25.618 1.00 44.00 82 PHE A N 1
ATOM 645 C CA . PHE A 1 82 ? -23.607 -9.157 24.407 1.00 44.00 82 PHE A CA 1
ATOM 646 C C . PHE A 1 82 ? -25.104 -9.165 24.746 1.00 44.00 82 PHE A C 1
ATOM 648 O O . PHE A 1 82 ? -25.499 -9.882 25.670 1.00 44.00 82 PHE A O 1
ATOM 655 N N . PRO A 1 83 ? -25.953 -8.382 24.059 1.00 44.47 83 PRO A N 1
ATOM 656 C CA . PRO A 1 83 ? -27.385 -8.536 24.222 1.00 44.47 83 PRO A CA 1
ATOM 657 C C . PRO A 1 83 ? -27.774 -9.928 23.718 1.00 44.47 83 PRO A C 1
ATOM 659 O O . PRO A 1 83 ? -27.614 -10.246 22.540 1.00 44.47 83 PRO A O 1
ATOM 662 N N . THR A 1 84 ? -28.291 -10.766 24.615 1.00 45.56 84 THR A N 1
ATOM 663 C CA . THR A 1 84 ? -29.043 -11.965 24.241 1.00 45.56 84 THR A CA 1
ATOM 664 C C . THR A 1 84 ? -30.295 -11.500 23.501 1.00 45.56 84 THR A C 1
ATOM 666 O O . THR A 1 84 ? -31.259 -11.059 24.124 1.00 45.56 84 THR A O 1
ATOM 669 N N . ILE A 1 85 ? -30.272 -11.544 22.170 1.00 48.88 85 ILE A N 1
ATOM 670 C CA . ILE A 1 85 ? -31.450 -11.253 21.351 1.00 48.88 85 ILE A CA 1
ATOM 671 C C . ILE A 1 85 ? -32.334 -12.511 21.349 1.00 48.88 85 ILE A C 1
ATOM 673 O O . ILE A 1 85 ? -31.859 -13.572 20.932 1.00 48.88 85 ILE A O 1
ATOM 677 N N . PRO A 1 86 ? -33.602 -12.445 21.797 1.00 45.56 86 PRO A N 1
ATOM 678 C CA . PRO A 1 86 ? -34.552 -13.520 21.557 1.00 45.56 86 PRO A CA 1
ATOM 679 C C . PRO A 1 86 ? -34.767 -13.675 20.050 1.00 45.56 86 PRO A C 1
ATOM 681 O O . PRO A 1 86 ? -35.017 -12.709 19.331 1.00 45.56 86 PRO A O 1
ATOM 684 N N . GLN A 1 87 ? -34.643 -14.913 19.580 1.00 48.38 87 GLN A N 1
ATOM 685 C CA . GLN A 1 87 ? -34.860 -15.311 18.199 1.00 48.38 87 GLN A CA 1
ATOM 686 C C . GLN A 1 87 ? -36.304 -14.991 17.792 1.00 48.38 87 GLN A C 1
ATOM 688 O O . GLN A 1 87 ? -37.223 -15.760 18.062 1.00 48.38 87 GLN A O 1
ATOM 693 N N . GLN A 1 88 ? -36.501 -13.850 17.136 1.00 41.62 88 GLN A N 1
ATOM 694 C CA . GLN A 1 88 ? -37.744 -13.525 16.455 1.00 41.62 88 GLN A CA 1
ATOM 695 C C . GLN A 1 88 ? -37.413 -13.178 15.008 1.00 41.62 88 GLN A C 1
ATOM 697 O O . GLN A 1 88 ? -36.734 -12.199 14.704 1.00 41.62 88 GLN A O 1
ATOM 702 N N . ALA A 1 89 ? -37.837 -14.073 14.119 1.00 53.22 89 ALA A N 1
ATOM 703 C CA . ALA A 1 89 ? -37.704 -13.931 12.686 1.00 53.22 89 ALA A CA 1
ATOM 704 C C . ALA A 1 89 ? -38.567 -12.758 12.214 1.00 53.22 89 ALA A C 1
ATOM 706 O O . ALA A 1 89 ? -39.770 -12.909 12.020 1.00 53.22 89 ALA A O 1
ATOM 707 N N . GLU A 1 90 ? -37.944 -11.607 11.983 1.00 43.12 90 GLU A N 1
ATOM 708 C CA . GLU A 1 90 ? -38.526 -10.558 11.159 1.00 43.12 90 GLU A CA 1
ATOM 709 C C . GLU A 1 90 ? -37.523 -10.100 10.107 1.00 43.12 90 GLU A C 1
ATOM 711 O O . GLU A 1 90 ? -36.363 -9.784 10.362 1.00 43.12 90 GLU A O 1
ATOM 716 N N . LYS A 1 91 ? -38.016 -10.131 8.875 1.00 49.06 91 LYS A N 1
ATOM 717 C CA . LYS A 1 91 ? -37.356 -9.806 7.620 1.00 49.06 91 LYS A CA 1
ATOM 718 C C . LYS A 1 91 ? -36.971 -8.320 7.623 1.00 49.06 91 LYS A C 1
ATOM 720 O O . LYS A 1 91 ? -37.690 -7.492 7.065 1.00 49.06 91 LYS A O 1
ATOM 725 N N . GLN A 1 92 ? -35.864 -7.968 8.276 1.00 41.59 92 GLN A N 1
ATOM 726 C CA . GLN A 1 92 ? -35.368 -6.595 8.309 1.00 41.59 92 GLN A CA 1
ATOM 727 C C . GLN A 1 92 ? -34.625 -6.244 7.018 1.00 41.59 92 GLN A C 1
ATOM 729 O O . GLN A 1 92 ? -33.558 -6.742 6.675 1.00 41.59 92 GLN A O 1
ATOM 734 N N . LYS A 1 93 ? -35.279 -5.346 6.294 1.00 46.62 93 LYS A N 1
ATOM 735 C CA . LYS A 1 93 ? -34.858 -4.627 5.103 1.00 46.62 93 LYS A CA 1
ATOM 736 C C . LYS A 1 93 ? -33.555 -3.852 5.372 1.00 46.62 93 LYS A C 1
ATOM 738 O O . LYS A 1 93 ? -33.588 -2.839 6.053 1.00 46.62 93 LYS A O 1
ATOM 743 N N . ASN A 1 94 ? -32.449 -4.339 4.803 1.00 52.31 94 ASN A N 1
ATOM 744 C CA . ASN A 1 94 ? -31.221 -3.612 4.443 1.00 52.31 94 ASN A CA 1
ATOM 745 C C . ASN A 1 94 ? -30.779 -2.508 5.436 1.00 52.31 94 ASN A C 1
ATOM 747 O O . ASN A 1 94 ? -30.807 -1.323 5.101 1.00 52.31 94 ASN A O 1
ATOM 751 N N . LEU A 1 95 ? -30.365 -2.891 6.650 1.00 62.88 95 LEU A N 1
ATOM 752 C CA . LEU A 1 95 ? -29.508 -2.030 7.467 1.00 62.88 95 LEU A CA 1
ATOM 753 C C . LEU A 1 95 ? -28.100 -2.083 6.868 1.00 62.88 95 LEU A C 1
ATOM 755 O O . LEU A 1 95 ? -27.447 -3.123 6.920 1.00 62.88 95 LEU A O 1
ATOM 759 N N . ILE A 1 96 ? -27.639 -0.980 6.280 1.00 60.97 96 ILE A N 1
ATOM 760 C CA . ILE A 1 96 ? -26.222 -0.820 5.939 1.00 60.97 96 ILE A CA 1
ATOM 761 C C . ILE A 1 96 ? -25.452 -0.889 7.261 1.00 60.97 96 ILE A C 1
ATOM 763 O O . ILE A 1 96 ? -25.713 -0.099 8.168 1.00 60.97 96 ILE A O 1
ATOM 767 N N . LYS A 1 97 ? -24.573 -1.885 7.393 1.00 78.62 97 LYS A N 1
ATOM 768 C CA . LYS A 1 97 ? -23.803 -2.146 8.607 1.00 78.62 97 LYS A CA 1
ATOM 769 C C . LYS A 1 97 ? -22.335 -1.866 8.322 1.00 78.62 97 LYS A C 1
ATOM 771 O O . LYS A 1 97 ? -21.714 -2.571 7.535 1.00 78.62 97 LYS A O 1
ATOM 776 N N . GLU A 1 98 ? -21.812 -0.827 8.955 1.00 81.38 98 GLU A N 1
ATOM 777 C CA . GLU A 1 98 ? -20.395 -0.478 8.929 1.00 81.38 98 GLU A CA 1
ATOM 778 C C . GLU A 1 98 ? -19.715 -1.044 10.176 1.00 81.38 98 GLU A C 1
ATOM 780 O O . GLU A 1 98 ? -20.303 -1.084 11.262 1.00 81.38 98 GLU A O 1
ATOM 785 N N . TYR A 1 99 ? -18.477 -1.504 10.016 1.00 85.00 99 TYR A N 1
ATOM 786 C CA . TYR A 1 99 ? -17.670 -2.042 11.103 1.00 85.00 99 TYR A CA 1
ATOM 787 C C . TYR A 1 99 ? -16.321 -1.339 11.108 1.00 85.00 99 TYR A C 1
ATOM 789 O O . TYR A 1 99 ? -15.649 -1.286 10.083 1.00 85.00 99 TYR A O 1
ATOM 797 N N . PHE A 1 100 ? -15.915 -0.843 12.274 1.00 88.69 100 PHE A N 1
ATOM 798 C CA . PHE A 1 100 ? -14.610 -0.227 12.468 1.00 88.69 100 PHE A CA 1
ATOM 799 C C . PHE A 1 100 ? -13.740 -1.125 13.344 1.00 88.69 100 PHE A C 1
ATOM 801 O O . PHE A 1 100 ? -14.109 -1.448 14.476 1.00 88.69 100 PHE A O 1
ATOM 808 N N . ILE A 1 101 ? -12.590 -1.537 12.812 1.00 87.31 101 ILE A N 1
ATOM 809 C CA . ILE A 1 101 ? -11.600 -2.348 13.521 1.00 87.31 101 ILE A CA 1
ATOM 810 C C . ILE A 1 101 ? -10.396 -1.449 13.774 1.00 87.31 101 ILE A C 1
ATOM 812 O O . ILE A 1 101 ? -9.616 -1.172 12.867 1.00 87.31 101 ILE A O 1
ATOM 816 N N . ALA A 1 102 ? -10.271 -0.960 15.006 1.00 86.19 102 ALA A N 1
ATOM 817 C CA . ALA A 1 102 ? -9.171 -0.084 15.375 1.00 86.19 102 ALA A CA 1
ATOM 818 C C . ALA A 1 102 ? -7.851 -0.862 15.403 1.00 86.19 102 ALA A C 1
ATOM 820 O O . ALA A 1 102 ? -7.742 -1.895 16.069 1.00 86.19 102 ALA A O 1
ATOM 821 N N . PHE A 1 103 ? -6.836 -0.324 14.735 1.00 84.69 103 PHE A N 1
ATOM 822 C CA . PHE A 1 103 ? -5.454 -0.690 15.013 1.00 84.69 103 PHE A CA 1
ATOM 823 C C . PHE A 1 103 ? -4.939 0.093 16.224 1.00 84.69 103 PHE A C 1
ATOM 825 O O . PHE A 1 103 ? -5.492 1.128 16.602 1.00 84.69 103 PHE A O 1
ATOM 832 N N . GLY A 1 104 ? -3.882 -0.420 16.850 1.00 85.06 104 GLY A N 1
ATOM 833 C CA . GLY A 1 104 ? -3.167 0.311 17.886 1.00 85.06 104 GLY A CA 1
ATOM 834 C C . GLY A 1 104 ? -2.346 1.466 17.314 1.00 85.06 104 GLY A C 1
ATOM 835 O O . GLY A 1 104 ? -2.593 1.984 16.227 1.00 85.06 104 GLY A O 1
ATOM 836 N N . THR A 1 105 ? -1.314 1.845 18.054 1.00 85.75 105 THR A N 1
ATOM 837 C CA . THR A 1 105 ? -0.262 2.742 17.579 1.00 85.75 105 THR A CA 1
ATOM 838 C C . THR A 1 105 ? 1.069 2.009 17.626 1.00 85.75 105 THR A C 1
ATOM 840 O O . THR A 1 105 ? 1.264 1.093 18.426 1.00 85.75 105 THR A O 1
ATOM 843 N N . GLY A 1 106 ? 1.989 2.404 16.755 1.00 86.62 106 GLY A N 1
ATOM 844 C CA . GLY A 1 106 ? 3.318 1.820 16.702 1.00 86.62 106 GLY A CA 1
ATOM 845 C C . GLY A 1 106 ? 4.289 2.728 15.968 1.00 86.62 106 GLY A C 1
ATOM 846 O O . GLY A 1 106 ? 3.886 3.666 15.279 1.00 86.62 106 GLY A O 1
ATOM 847 N N . THR A 1 107 ? 5.577 2.462 16.144 1.00 85.50 107 THR A N 1
ATOM 848 C CA . THR A 1 107 ? 6.665 3.190 15.491 1.00 85.50 107 THR A CA 1
ATOM 849 C C . THR A 1 107 ? 7.653 2.200 14.891 1.00 85.50 107 THR A C 1
ATOM 851 O O . THR A 1 107 ? 7.753 1.049 15.319 1.00 85.50 107 THR A O 1
ATOM 854 N N . GLY A 1 108 ? 8.382 2.641 13.873 1.00 83.44 108 GLY A N 1
ATOM 855 C CA . GLY A 1 108 ? 9.397 1.839 13.208 1.00 83.44 108 GLY A CA 1
ATOM 856 C C . GLY A 1 108 ? 10.388 2.734 12.480 1.00 83.44 108 GLY A C 1
ATOM 857 O O . GLY A 1 108 ? 10.059 3.856 12.108 1.00 83.44 108 GLY A O 1
ATOM 858 N N . GLN A 1 109 ? 11.608 2.235 12.313 1.00 84.00 109 GLN A N 1
ATOM 859 C CA . GLN A 1 109 ? 12.663 2.866 11.523 1.00 84.00 109 GLN A CA 1
ATOM 860 C C . GLN A 1 109 ? 13.332 1.758 10.719 1.00 84.00 109 GLN A C 1
ATOM 862 O O . GLN A 1 109 ? 14.186 1.036 11.234 1.00 84.00 109 GLN A O 1
ATOM 867 N N . ASN A 1 110 ? 12.868 1.550 9.492 1.00 86.06 110 ASN A N 1
ATOM 868 C CA . ASN A 1 110 ? 13.410 0.531 8.606 1.00 86.06 110 ASN A CA 1
ATOM 869 C C . ASN A 1 110 ? 13.336 1.021 7.159 1.00 86.06 110 ASN A C 1
ATOM 871 O O . ASN A 1 110 ? 12.422 1.757 6.796 1.00 86.06 110 ASN A O 1
ATOM 875 N N . THR A 1 111 ? 14.313 0.619 6.355 1.00 86.06 111 THR A N 1
ATOM 876 C CA . THR A 1 111 ? 14.351 0.877 4.913 1.00 86.06 111 THR A CA 1
ATOM 877 C C . THR A 1 111 ? 13.585 -0.177 4.117 1.00 86.06 111 THR A C 1
ATOM 879 O O . THR A 1 111 ? 13.219 0.085 2.975 1.00 86.06 111 THR A O 1
ATOM 882 N N . ASP A 1 112 ? 13.326 -1.341 4.721 1.00 89.75 112 ASP A N 1
ATOM 883 C CA . ASP A 1 112 ? 12.579 -2.453 4.135 1.00 89.75 112 ASP A CA 1
ATOM 884 C C . ASP A 1 112 ? 11.232 -2.683 4.837 1.00 89.75 112 ASP A C 1
ATOM 886 O O . ASP A 1 112 ? 10.988 -2.224 5.958 1.00 89.75 112 ASP A O 1
ATOM 890 N N . TRP A 1 113 ? 10.352 -3.444 4.178 1.00 91.50 113 TRP A N 1
ATOM 891 C CA . TRP A 1 113 ? 9.056 -3.837 4.729 1.00 91.50 113 TRP A CA 1
ATOM 892 C C . TRP A 1 113 ? 9.225 -4.611 6.035 1.00 91.50 113 TRP A C 1
ATOM 894 O O . TRP A 1 113 ? 9.742 -5.728 6.053 1.00 91.50 113 TRP A O 1
ATOM 904 N N . THR A 1 114 ? 8.723 -4.031 7.119 1.00 92.81 114 THR A N 1
ATOM 905 C CA . THR A 1 114 ? 8.724 -4.640 8.446 1.00 92.81 114 THR A CA 1
ATOM 906 C C . THR A 1 114 ? 7.351 -4.523 9.079 1.00 92.81 114 THR A C 1
ATOM 908 O O . THR A 1 114 ? 6.621 -3.560 8.839 1.00 92.81 114 THR A O 1
ATOM 911 N N . ASP A 1 115 ? 7.021 -5.485 9.934 1.00 91.25 115 ASP A N 1
ATOM 912 C CA . ASP A 1 115 ? 5.858 -5.355 10.800 1.00 91.25 115 ASP A CA 1
ATOM 913 C C . ASP A 1 115 ? 6.089 -4.224 11.800 1.00 91.25 115 ASP A C 1
ATOM 915 O O . ASP A 1 115 ? 7.157 -4.123 12.414 1.00 91.25 115 ASP A O 1
ATOM 919 N N . VAL A 1 116 ? 5.063 -3.402 11.992 1.00 90.06 116 VAL A N 1
ATOM 920 C CA . VAL A 1 116 ? 5.040 -2.392 13.046 1.00 90.06 116 VAL A CA 1
ATOM 921 C C . VAL A 1 116 ? 4.406 -3.022 14.282 1.00 90.06 116 VAL A C 1
ATOM 923 O O . VAL A 1 116 ? 3.249 -3.449 14.255 1.00 90.06 116 VAL A O 1
ATOM 926 N N . GLN A 1 117 ? 5.161 -3.098 15.379 1.00 87.12 117 GLN A N 1
ATOM 927 C CA . GLN A 1 117 ? 4.638 -3.647 16.631 1.00 87.12 117 GLN A CA 1
ATOM 928 C C . GLN A 1 117 ? 3.422 -2.842 17.107 1.00 87.12 117 GLN A C 1
ATOM 930 O O . GLN A 1 117 ? 3.423 -1.615 17.053 1.00 87.12 117 GLN A O 1
ATOM 935 N N . GLY A 1 118 ? 2.384 -3.540 17.574 1.00 84.31 118 GLY A N 1
ATOM 936 C CA . GLY A 1 118 ? 1.127 -2.923 18.018 1.00 84.31 118 GLY A CA 1
ATOM 937 C C . GLY A 1 118 ? 0.095 -2.686 16.908 1.00 84.31 118 GLY A C 1
ATOM 938 O O . GLY A 1 118 ? -1.056 -2.380 17.220 1.00 84.31 118 GLY A O 1
ATOM 939 N N . LEU A 1 119 ? 0.453 -2.889 15.633 1.00 88.62 119 LEU A N 1
ATOM 940 C CA . LEU A 1 119 ? -0.456 -2.766 14.485 1.00 88.62 119 LEU A CA 1
ATOM 941 C C . LEU A 1 119 ? -0.824 -4.142 13.907 1.00 88.62 119 LEU A C 1
ATOM 943 O O . LEU A 1 119 ? -0.471 -4.480 12.781 1.00 88.62 119 LEU A O 1
ATOM 947 N N . GLN A 1 120 ? -1.542 -4.952 14.689 1.00 87.75 120 GLN A N 1
ATOM 948 C CA . GLN A 1 120 ? -2.066 -6.246 14.244 1.00 87.75 120 GLN A CA 1
ATOM 949 C C . GLN A 1 120 ? -3.537 -6.397 14.637 1.00 87.75 120 GLN A C 1
ATOM 951 O O . GLN A 1 120 ? -3.922 -6.071 15.757 1.00 87.75 120 GLN A O 1
ATOM 956 N N . ALA A 1 121 ? -4.340 -6.945 13.726 1.00 87.19 121 ALA A N 1
ATOM 957 C CA . ALA A 1 12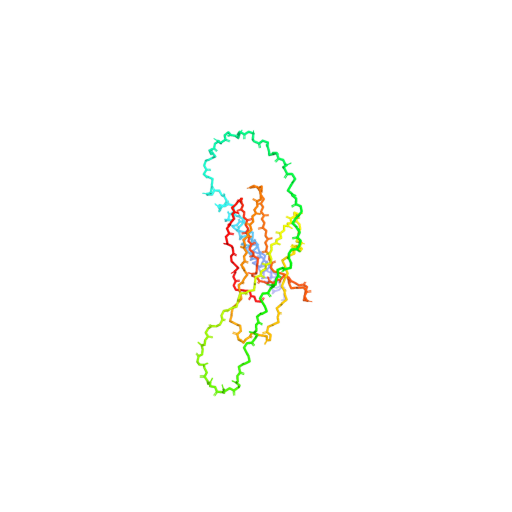1 ? -5.713 -7.354 13.985 1.00 87.19 121 ALA A CA 1
ATOM 958 C C . ALA A 1 121 ? -5.955 -8.753 13.406 1.00 87.19 121 ALA A C 1
ATOM 960 O O . ALA A 1 121 ? -5.324 -9.146 12.423 1.00 87.19 121 ALA A O 1
ATOM 961 N N . VAL A 1 122 ? -6.876 -9.496 14.019 1.00 87.25 122 VAL A N 1
ATOM 962 C CA . VAL A 1 122 ? -7.375 -10.771 13.495 1.00 87.25 122 VAL A CA 1
ATOM 963 C C . VAL A 1 122 ? -8.826 -10.563 13.100 1.00 87.25 122 VAL A C 1
ATOM 965 O O . VAL A 1 122 ? -9.649 -10.180 13.930 1.00 87.25 122 VAL A O 1
ATOM 968 N N . ILE A 1 123 ? -9.126 -10.807 11.829 1.00 83.50 123 ILE A N 1
ATOM 969 C CA . ILE A 1 123 ? -10.460 -10.637 11.262 1.00 83.50 123 ILE A CA 1
ATOM 970 C C . ILE A 1 123 ? -10.964 -12.019 10.861 1.00 83.50 123 ILE A C 1
ATOM 972 O O . ILE A 1 123 ? -10.298 -12.727 10.110 1.00 83.50 123 ILE A O 1
ATOM 976 N N . ASN A 1 124 ? -12.136 -12.399 11.366 1.00 84.94 124 ASN A N 1
ATOM 977 C CA . ASN A 1 124 ? -12.872 -13.550 10.858 1.00 84.94 124 ASN A CA 1
ATOM 978 C C . ASN A 1 124 ? -14.057 -13.040 10.036 1.00 84.94 124 ASN A C 1
ATOM 980 O O . ASN A 1 124 ? -15.006 -12.504 10.610 1.00 84.94 124 ASN A O 1
ATOM 984 N N . PHE A 1 125 ? -13.997 -13.212 8.716 1.00 81.19 125 PHE A N 1
ATOM 985 C CA . PHE A 1 125 ? -15.031 -12.742 7.798 1.00 81.19 125 PHE A CA 1
ATOM 986 C C . PHE A 1 125 ? -16.397 -13.403 8.027 1.00 81.19 125 PHE A C 1
ATOM 988 O O . PHE A 1 125 ? -17.409 -12.754 7.780 1.00 81.19 125 PHE A O 1
ATOM 995 N N . ASP A 1 126 ? -16.454 -14.602 8.619 1.00 84.69 126 ASP A N 1
ATOM 996 C CA . ASP A 1 126 ? -17.716 -15.282 8.955 1.00 84.69 126 ASP A CA 1
ATOM 997 C C . ASP A 1 126 ? -18.557 -14.508 9.988 1.00 84.69 126 ASP A C 1
ATOM 999 O O . ASP A 1 126 ? -19.770 -14.695 10.088 1.00 84.69 126 ASP A O 1
ATOM 1003 N N . ASN A 1 127 ? -17.931 -13.603 10.749 1.00 84.38 127 ASN A N 1
ATOM 1004 C CA . ASN A 1 127 ? -18.626 -12.742 11.708 1.00 84.38 127 ASN A CA 1
ATOM 1005 C C . ASN A 1 127 ? -19.334 -11.545 11.045 1.00 84.38 127 ASN A C 1
ATOM 1007 O O . ASN A 1 127 ? -20.034 -10.790 11.729 1.00 84.38 127 ASN A O 1
ATOM 1011 N N . TYR A 1 128 ? -19.152 -11.348 9.737 1.00 83.44 128 TYR A N 1
ATOM 1012 C CA . TYR A 1 128 ? -19.649 -10.198 8.991 1.00 83.44 128 TYR A CA 1
ATOM 1013 C C . TYR A 1 128 ? -20.547 -10.677 7.845 1.00 83.44 128 TYR A C 1
ATOM 1015 O O . TYR A 1 128 ? -20.114 -11.370 6.933 1.00 83.44 128 TYR A O 1
ATOM 1023 N N . SER A 1 129 ? -21.821 -10.290 7.874 1.00 80.75 129 SER A N 1
ATOM 1024 C CA . SER A 1 129 ? -22.752 -10.560 6.774 1.00 80.75 129 SER A CA 1
ATOM 1025 C C . SER A 1 129 ? -22.437 -9.677 5.562 1.00 80.75 129 SER A C 1
ATOM 1027 O O . SER A 1 129 ? -22.414 -8.456 5.720 1.00 80.75 129 SER A O 1
ATOM 1029 N N . ASP A 1 130 ? -22.283 -10.279 4.379 1.00 79.94 130 ASP A N 1
ATOM 1030 C CA . ASP A 1 130 ? -22.243 -9.620 3.062 1.00 79.94 130 ASP A CA 1
ATOM 1031 C C . ASP A 1 130 ? -21.352 -8.362 2.992 1.00 79.94 130 ASP A C 1
ATOM 1033 O O . ASP A 1 130 ? -21.829 -7.230 2.854 1.00 79.94 130 ASP A O 1
ATOM 1037 N N . ILE A 1 131 ? -20.033 -8.560 3.076 1.00 84.00 131 ILE A N 1
ATOM 1038 C CA . ILE A 1 131 ? -19.042 -7.480 2.960 1.00 84.00 131 ILE A CA 1
ATOM 1039 C C . ILE A 1 131 ? -19.064 -6.916 1.537 1.00 84.00 131 ILE A C 1
ATOM 1041 O O . ILE A 1 131 ? -18.784 -7.626 0.575 1.00 84.00 131 ILE A O 1
ATOM 1045 N N . LYS A 1 132 ? -19.388 -5.626 1.411 1.00 84.19 132 LYS A N 1
ATOM 1046 C CA . LYS A 1 132 ? -19.377 -4.917 0.122 1.00 84.19 132 LYS A CA 1
ATOM 1047 C C . LYS A 1 132 ? -17.996 -4.380 -0.222 1.00 84.19 132 LYS A C 1
ATOM 1049 O O . LYS A 1 132 ? -17.509 -4.608 -1.320 1.00 84.19 132 LYS A O 1
ATOM 1054 N N . GLU A 1 133 ? -17.404 -3.649 0.715 1.00 86.00 133 GLU A N 1
ATOM 1055 C CA . GLU A 1 133 ? -16.118 -2.977 0.565 1.00 86.00 133 GLU A CA 1
ATOM 1056 C C . GLU A 1 133 ? -15.413 -2.953 1.922 1.00 86.00 133 GLU A C 1
ATOM 1058 O O . GLU A 1 133 ? -16.061 -2.923 2.973 1.00 86.00 133 GLU A O 1
ATOM 1063 N N . VAL A 1 134 ? -14.084 -2.967 1.891 1.00 86.88 134 VAL A N 1
ATOM 1064 C CA . VAL A 1 134 ? -13.222 -2.802 3.062 1.00 86.88 134 VAL A CA 1
ATOM 1065 C C . VAL A 1 134 ? -12.228 -1.700 2.732 1.00 86.88 134 VAL A C 1
ATOM 1067 O O . VAL A 1 134 ? -11.676 -1.677 1.635 1.00 86.88 134 VAL A O 1
ATOM 1070 N N . PHE A 1 135 ? -11.987 -0.799 3.676 1.00 88.69 135 PHE A N 1
ATOM 1071 C CA . PHE A 1 135 ? -11.031 0.291 3.522 1.00 88.69 135 PHE A CA 1
ATOM 1072 C C . PHE A 1 135 ? -9.959 0.175 4.597 1.00 88.69 135 PHE A C 1
ATOM 1074 O O . PHE A 1 135 ? -10.255 -0.151 5.749 1.00 88.69 135 PHE A O 1
ATOM 1081 N N . PHE A 1 136 ? -8.710 0.426 4.216 1.00 90.19 136 PHE A N 1
ATOM 1082 C CA . PHE A 1 136 ? -7.617 0.588 5.158 1.00 90.19 136 PHE A CA 1
ATOM 1083 C C . PHE A 1 136 ? -7.349 2.073 5.363 1.00 90.19 136 PHE A C 1
ATOM 1085 O O . PHE A 1 136 ? -7.070 2.802 4.415 1.00 90.19 136 PHE A O 1
ATOM 1092 N N . GLU A 1 137 ? -7.411 2.508 6.614 1.00 88.81 137 GLU A N 1
ATOM 1093 C CA . GLU A 1 137 ? -7.202 3.896 6.997 1.00 88.81 137 GLU A CA 1
ATOM 1094 C C .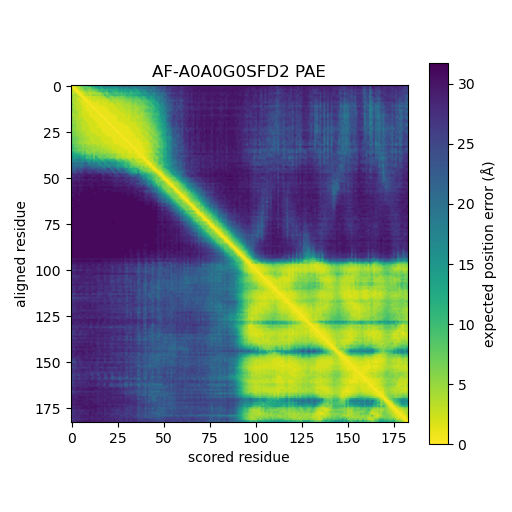 GLU A 1 137 ? -6.046 3.979 7.985 1.00 88.81 137 GLU A C 1
ATOM 1096 O O . GLU A 1 137 ? -5.947 3.183 8.923 1.00 88.81 137 GLU A O 1
ATOM 1101 N N . SER A 1 138 ? -5.156 4.946 7.784 1.00 87.12 138 SER A N 1
ATOM 1102 C CA . SER A 1 138 ? -4.039 5.179 8.691 1.00 87.12 138 SER A CA 1
ATOM 1103 C C . SER A 1 138 ? -3.661 6.653 8.755 1.00 87.12 138 SER A C 1
ATOM 1105 O O . SER A 1 138 ? -3.853 7.417 7.811 1.00 87.12 138 SER A O 1
ATOM 1107 N N . SER A 1 139 ? -3.108 7.052 9.897 1.00 86.50 139 SER A N 1
ATOM 1108 C CA . SER A 1 139 ? -2.450 8.342 10.074 1.00 86.50 139 SER A CA 1
ATOM 1109 C C . SER A 1 139 ? -0.976 8.070 10.306 1.00 86.50 139 SER A C 1
ATOM 1111 O O . SER A 1 139 ? -0.614 7.380 11.260 1.00 86.50 139 SER A O 1
ATOM 1113 N N . VAL A 1 140 ? -0.130 8.608 9.437 1.00 82.56 140 VAL A N 1
ATOM 1114 C CA . VAL A 1 140 ? 1.318 8.403 9.486 1.00 82.56 140 VAL A CA 1
ATOM 1115 C C . VAL A 1 140 ? 1.985 9.726 9.833 1.00 82.56 140 VAL A C 1
ATOM 1117 O O . VAL A 1 140 ? 1.560 10.777 9.365 1.00 82.56 140 VAL A O 1
ATOM 1120 N N . THR A 1 141 ? 3.032 9.669 10.654 1.00 81.25 141 THR A N 1
ATOM 1121 C CA . THR A 1 141 ? 3.831 10.837 11.034 1.00 81.25 141 THR A CA 1
ATOM 1122 C C . THR A 1 141 ? 5.287 10.573 10.694 1.00 81.25 141 THR A C 1
ATOM 1124 O O 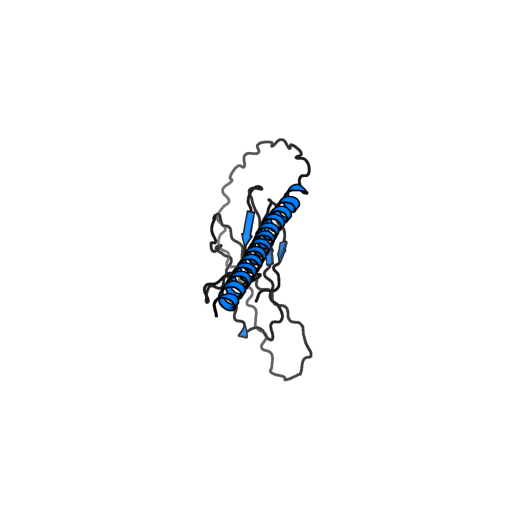. THR A 1 141 ? 5.852 9.580 11.147 1.00 81.25 141 THR A O 1
ATOM 1127 N N . VAL A 1 142 ? 5.900 11.487 9.944 1.00 75.75 142 VAL A N 1
ATOM 1128 C CA . VAL A 1 142 ? 7.337 11.480 9.649 1.00 75.75 142 VAL A CA 1
ATOM 1129 C C . VAL A 1 142 ? 8.018 12.560 10.496 1.00 75.75 142 VAL A C 1
ATOM 1131 O O . VAL A 1 142 ? 7.766 13.746 10.267 1.00 75.75 142 VAL A O 1
ATOM 1134 N N . PRO A 1 143 ? 8.858 12.191 11.484 1.00 68.44 143 PRO A N 1
ATOM 1135 C CA . PRO A 1 143 ? 9.510 13.162 12.370 1.00 68.44 143 PRO A CA 1
ATOM 1136 C C . PRO A 1 143 ? 10.500 14.082 11.640 1.00 68.44 143 PRO A C 1
ATOM 1138 O O . PRO A 1 143 ? 10.696 15.232 12.026 1.00 68.44 143 PRO A O 1
ATOM 1141 N N . THR A 1 144 ? 11.134 13.567 10.591 1.00 68.31 144 THR A N 1
ATOM 1142 C CA . THR A 1 144 ? 12.219 14.190 9.829 1.00 68.31 144 THR A CA 1
ATOM 1143 C C . THR A 1 144 ? 11.716 14.449 8.409 1.00 68.31 144 THR A C 1
ATOM 1145 O O . THR A 1 144 ? 11.584 13.534 7.608 1.00 68.31 144 THR A O 1
ATOM 1148 N N . GLY A 1 145 ? 11.400 15.702 8.067 1.00 62.62 145 GLY A N 1
ATOM 1149 C CA . GLY A 1 145 ? 10.651 16.068 6.846 1.00 62.62 145 GLY A CA 1
ATOM 1150 C C . GLY A 1 145 ? 11.265 15.755 5.477 1.00 62.62 145 GLY A C 1
ATOM 1151 O O . GLY A 1 145 ? 10.746 16.233 4.476 1.00 62.62 145 GLY A O 1
ATOM 1152 N N . ASN A 1 146 ? 12.318 14.939 5.418 1.00 69.06 146 ASN A N 1
ATOM 1153 C CA . ASN A 1 146 ? 12.956 14.465 4.191 1.00 69.06 146 ASN A CA 1
ATOM 1154 C C . ASN A 1 146 ? 12.744 12.961 3.926 1.00 69.06 146 ASN A C 1
ATOM 1156 O O . ASN A 1 146 ? 13.379 12.414 3.025 1.00 69.06 146 ASN A O 1
ATOM 1160 N N . GLU A 1 147 ? 11.879 12.281 4.682 1.00 77.19 147 GLU A N 1
ATOM 1161 C CA . GLU A 1 147 ? 11.621 10.843 4.531 1.00 77.19 147 GLU A CA 1
ATOM 1162 C C . GLU A 1 147 ? 10.286 10.560 3.835 1.00 77.19 147 GLU A C 1
ATOM 1164 O O . GLU A 1 147 ? 9.358 11.374 3.846 1.00 77.19 147 GLU A O 1
ATOM 1169 N N . TRP A 1 148 ? 10.207 9.398 3.185 1.00 80.94 148 TRP A N 1
ATOM 1170 C CA . TRP A 1 148 ? 8.978 8.885 2.581 1.00 80.94 148 TRP A CA 1
ATOM 1171 C C . TRP A 1 148 ? 8.576 7.627 3.334 1.00 80.94 148 TRP A C 1
ATOM 1173 O O . TRP A 1 148 ? 9.427 6.788 3.630 1.00 80.94 148 TRP A O 1
ATOM 1183 N N . VAL A 1 149 ? 7.287 7.486 3.623 1.00 85.94 149 VAL A N 1
ATOM 1184 C CA . VAL A 1 149 ? 6.759 6.324 4.337 1.00 85.94 149 VAL A CA 1
ATOM 1185 C C . VAL A 1 149 ? 5.673 5.682 3.498 1.00 85.94 149 VAL A C 1
ATOM 1187 O O . VAL A 1 149 ? 4.777 6.357 2.994 1.00 85.94 149 VAL A O 1
ATOM 1190 N N . SER A 1 150 ? 5.762 4.362 3.367 1.00 88.88 150 SER A N 1
ATOM 1191 C CA . SER A 1 150 ? 4.700 3.542 2.803 1.00 88.88 150 SER A CA 1
ATOM 1192 C C . SER A 1 150 ? 4.187 2.574 3.860 1.00 88.88 150 SER A C 1
ATOM 1194 O O . SER A 1 150 ? 4.972 1.948 4.577 1.00 88.88 150 SER A O 1
ATOM 1196 N N . VAL A 1 151 ? 2.867 2.469 3.970 1.00 90.25 151 VAL A N 1
ATOM 1197 C CA . VAL A 1 151 ? 2.185 1.563 4.897 1.00 90.25 151 VAL A CA 1
ATOM 1198 C C . VAL A 1 151 ? 1.178 0.748 4.106 1.00 90.25 151 VAL A C 1
ATOM 1200 O O . VAL A 1 151 ? 0.459 1.284 3.272 1.00 90.25 151 VAL A O 1
ATOM 1203 N N . ARG A 1 152 ? 1.113 -0.555 4.367 1.00 92.81 152 ARG A N 1
ATOM 1204 C CA . ARG A 1 152 ? 0.161 -1.465 3.724 1.00 92.81 152 ARG A CA 1
ATOM 1205 C C . ARG A 1 152 ? -0.266 -2.560 4.685 1.00 92.81 152 ARG A C 1
ATOM 1207 O O . ARG A 1 152 ? 0.460 -2.874 5.630 1.00 92.81 152 ARG A O 1
ATOM 1214 N N . LEU A 1 153 ? -1.395 -3.196 4.395 1.00 92.31 153 LEU A N 1
ATOM 1215 C CA . LEU A 1 153 ? -1.796 -4.416 5.084 1.00 92.31 153 LEU A CA 1
ATOM 1216 C C . LEU A 1 153 ? -1.032 -5.624 4.526 1.00 92.31 153 LEU A C 1
ATOM 1218 O O . LEU A 1 153 ? -0.755 -5.730 3.327 1.00 92.31 153 LEU A O 1
ATOM 1222 N N . TYR A 1 154 ? -0.719 -6.568 5.409 1.00 92.75 154 TYR A N 1
ATOM 1223 C CA . TYR A 1 154 ? -0.076 -7.829 5.059 1.00 92.75 154 TYR A CA 1
ATOM 1224 C C . TYR A 1 154 ? -0.860 -8.995 5.656 1.00 92.75 154 TYR A C 1
ATOM 1226 O O . TYR A 1 154 ? -1.072 -9.052 6.871 1.00 92.75 154 TYR A O 1
ATOM 1234 N N . ASN A 1 155 ? -1.283 -9.934 4.811 1.00 92.25 155 ASN A N 1
ATOM 1235 C CA . ASN A 1 155 ? -1.971 -11.136 5.254 1.00 92.25 155 ASN A CA 1
ATOM 1236 C C . ASN A 1 155 ? -0.945 -12.113 5.841 1.00 92.25 155 ASN A C 1
ATOM 1238 O O . ASN A 1 155 ? -0.125 -12.688 5.126 1.00 92.25 155 ASN A O 1
ATOM 1242 N N . LYS A 1 156 ? -0.985 -12.291 7.166 1.00 89.69 156 LYS A N 1
ATOM 1243 C CA . LYS A 1 156 ? -0.076 -13.193 7.885 1.00 89.69 156 LYS A CA 1
ATOM 1244 C C . LYS A 1 156 ? -0.368 -14.672 7.648 1.00 89.69 156 LYS A C 1
ATOM 1246 O O . LYS A 1 156 ? 0.563 -15.467 7.732 1.00 89.69 156 LYS A O 1
ATOM 1251 N N . THR A 1 157 ? -1.618 -15.025 7.361 1.00 88.69 157 THR A N 1
ATOM 1252 C CA . THR A 1 157 ? -2.037 -16.409 7.106 1.00 88.69 157 THR A CA 1
ATOM 1253 C C . THR A 1 157 ? -1.548 -16.867 5.736 1.00 88.69 157 THR A C 1
ATOM 1255 O O . THR A 1 157 ? -0.884 -17.895 5.639 1.00 88.69 157 THR A O 1
ATOM 1258 N N . ASP A 1 158 ? -1.797 -16.057 4.705 1.00 90.31 158 ASP A N 1
ATOM 1259 C CA . ASP A 1 158 ? -1.514 -16.409 3.305 1.00 90.31 158 ASP A CA 1
ATOM 1260 C C . ASP A 1 158 ? -0.176 -15.842 2.791 1.00 90.31 158 ASP A C 1
ATOM 1262 O O . ASP A 1 158 ? 0.217 -16.076 1.651 1.00 90.31 158 ASP A O 1
ATOM 1266 N N . GLN A 1 159 ? 0.548 -15.110 3.643 1.00 92.81 159 GLN A N 1
ATOM 1267 C CA . GLN A 1 159 ? 1.906 -14.603 3.410 1.00 92.81 159 GLN A CA 1
ATOM 1268 C C . GLN A 1 159 ? 2.061 -13.695 2.178 1.00 92.81 159 GLN A C 1
ATOM 1270 O O . GLN A 1 159 ? 3.093 -13.706 1.500 1.00 92.81 159 GLN A O 1
ATOM 1275 N N . HIS A 1 160 ? 1.077 -12.837 1.915 1.00 92.69 160 HIS A N 1
ATOM 1276 C CA . HIS A 1 160 ? 1.132 -11.867 0.820 1.00 92.69 160 HIS A CA 1
ATOM 1277 C C . HIS A 1 160 ? 0.639 -10.474 1.250 1.00 92.69 160 HIS A C 1
ATOM 1279 O O . HIS A 1 160 ? -0.146 -10.351 2.197 1.00 92.69 160 HIS A O 1
ATOM 1285 N N . PRO A 1 161 ? 1.082 -9.393 0.576 1.00 92.12 161 PRO A N 1
ATOM 1286 C CA . PRO A 1 161 ? 0.494 -8.073 0.778 1.00 92.12 161 PRO A CA 1
ATOM 1287 C C . PRO A 1 161 ? -0.971 -8.071 0.332 1.00 92.12 161 PRO A C 1
ATOM 1289 O O . PRO A 1 161 ? -1.327 -8.722 -0.652 1.00 92.12 161 PRO A O 1
ATOM 1292 N N . VAL A 1 162 ? -1.812 -7.322 1.040 1.00 90.69 162 VAL A N 1
ATOM 1293 C CA . VAL A 1 162 ? -3.205 -7.108 0.630 1.00 90.69 162 VAL A CA 1
ATOM 1294 C C . VAL A 1 162 ? -3.213 -6.073 -0.489 1.00 90.69 162 VAL A C 1
ATOM 1296 O O . VAL A 1 162 ? -2.682 -4.967 -0.324 1.00 90.69 162 VAL A O 1
ATOM 1299 N N . TRP A 1 163 ? -3.784 -6.420 -1.638 1.00 87.62 163 TRP A N 1
ATOM 1300 C CA . TRP A 1 163 ? -3.810 -5.517 -2.784 1.00 87.62 163 TRP A CA 1
ATOM 1301 C C . TRP A 1 163 ? -4.622 -4.257 -2.481 1.00 87.62 163 TRP A C 1
ATOM 1303 O O . TRP A 1 163 ? -5.568 -4.275 -1.699 1.00 87.62 163 TRP A O 1
ATOM 1313 N N . ASN A 1 164 ? -4.215 -3.143 -3.094 1.00 87.88 164 ASN A N 1
ATOM 1314 C CA . ASN A 1 164 ? -4.832 -1.821 -2.941 1.00 87.88 164 ASN A CA 1
ATOM 1315 C C . ASN A 1 164 ? -4.822 -1.237 -1.518 1.00 87.88 164 ASN A C 1
ATOM 1317 O O . ASN A 1 164 ? -5.377 -0.161 -1.323 1.00 87.88 164 ASN A O 1
ATOM 1321 N N . SER A 1 165 ? -4.174 -1.896 -0.550 1.00 89.94 165 SER A N 1
ATOM 1322 C CA . SER A 1 165 ? -4.065 -1.421 0.837 1.00 89.94 165 SER A CA 1
ATOM 1323 C C . SER A 1 165 ? -2.901 -0.458 1.077 1.00 89.94 165 SER A C 1
ATOM 1325 O O . SER A 1 165 ? -2.754 0.061 2.176 1.00 89.94 165 SER A O 1
ATOM 1327 N N . GLU A 1 166 ? -2.037 -0.248 0.086 1.00 90.75 166 GLU A N 1
ATOM 1328 C CA . GLU A 1 166 ? -0.856 0.591 0.251 1.00 90.75 166 GLU A CA 1
ATOM 1329 C C . GLU A 1 166 ? -1.227 2.074 0.218 1.00 90.75 166 GLU A C 1
ATOM 1331 O O . GLU A 1 166 ? -1.845 2.558 -0.732 1.00 90.75 166 GLU A O 1
ATOM 1336 N N . VAL A 1 167 ? -0.817 2.792 1.258 1.00 87.44 167 VAL A N 1
ATOM 1337 C CA . VAL A 1 167 ? -0.888 4.246 1.343 1.00 87.44 167 VAL A CA 1
ATOM 1338 C C . VAL A 1 167 ? 0.521 4.808 1.461 1.00 87.44 167 VAL A C 1
ATOM 1340 O O . VAL A 1 167 ? 1.363 4.299 2.201 1.00 87.44 167 VAL A O 1
ATOM 1343 N N . PHE A 1 168 ? 0.771 5.869 0.704 1.00 84.44 168 PHE A N 1
ATOM 1344 C CA . PHE A 1 168 ? 2.079 6.491 0.592 1.00 84.44 168 PHE A CA 1
ATOM 1345 C C . PHE A 1 168 ? 2.020 7.928 1.086 1.00 84.44 168 PHE A C 1
ATOM 1347 O O . PHE A 1 168 ? 1.113 8.685 0.730 1.00 84.44 168 PHE A O 1
ATOM 1354 N N . MET A 1 169 ? 3.032 8.308 1.855 1.00 82.88 169 MET A N 1
ATOM 1355 C CA . MET A 1 169 ? 3.232 9.669 2.304 1.00 82.88 169 MET A CA 1
ATOM 1356 C C . MET A 1 169 ? 4.638 10.139 1.979 1.00 82.88 169 MET A C 1
ATOM 1358 O O . MET A 1 169 ? 5.637 9.457 2.215 1.00 82.88 169 MET A O 1
ATOM 1362 N N . LYS A 1 170 ? 4.689 11.374 1.504 1.00 72.19 170 LYS A N 1
ATOM 1363 C CA . LYS A 1 170 ? 5.893 12.167 1.380 1.00 72.19 170 LYS A CA 1
ATOM 1364 C C . LYS A 1 170 ? 5.655 13.460 2.161 1.00 72.19 170 LYS A C 1
ATOM 1366 O O . LYS A 1 170 ? 4.558 14.002 2.071 1.00 72.19 170 LYS A O 1
ATOM 1371 N N . ASP A 1 171 ? 6.666 13.903 2.908 1.00 66.38 171 ASP A N 1
ATOM 1372 C CA . ASP A 1 171 ? 6.704 15.122 3.740 1.00 66.38 171 ASP A CA 1
ATOM 1373 C C . ASP A 1 171 ? 6.273 14.934 5.214 1.00 66.38 171 ASP A C 1
ATOM 1375 O O . ASP A 1 171 ? 5.544 14.009 5.562 1.00 66.38 171 ASP A O 1
ATOM 1379 N N . SER A 1 172 ? 6.722 15.837 6.101 1.00 61.88 172 SER A N 1
ATOM 1380 C CA . SER A 1 172 ? 6.500 15.812 7.568 1.00 61.88 172 SER A CA 1
ATOM 1381 C C . SER A 1 172 ? 5.070 16.147 8.015 1.00 61.88 172 SER A C 1
ATOM 1383 O O . SER A 1 172 ? 4.860 16.627 9.131 1.00 61.88 172 SER A O 1
ATOM 1385 N N . SER A 1 173 ? 4.081 15.984 7.140 1.00 63.66 173 SER A N 1
ATOM 1386 C CA . SER A 1 173 ? 2.681 16.199 7.509 1.00 63.66 173 SER A CA 1
ATOM 1387 C C . SER A 1 173 ? 2.122 14.967 8.231 1.00 63.66 173 SER A C 1
ATOM 1389 O O . SER A 1 173 ? 2.690 13.881 8.149 1.00 63.66 173 SER A O 1
ATOM 1391 N N . THR A 1 174 ? 1.007 15.130 8.948 1.00 64.75 174 THR A N 1
ATOM 1392 C CA . THR A 1 174 ? 0.236 14.019 9.537 1.00 64.75 174 THR A CA 1
ATOM 1393 C C . THR A 1 174 ? -1.120 13.884 8.838 1.00 64.75 174 THR A C 1
ATOM 1395 O O . THR A 1 174 ? -2.155 14.192 9.440 1.00 64.75 174 THR A O 1
ATOM 1398 N N . PRO A 1 175 ? -1.155 13.546 7.537 1.00 69.38 175 PRO A N 1
ATOM 1399 C CA . PRO A 1 175 ? -2.392 13.399 6.807 1.00 69.38 175 PRO A CA 1
ATOM 1400 C C . PRO A 1 175 ? -3.091 12.108 7.235 1.00 69.38 175 PRO A C 1
ATOM 1402 O O . PRO A 1 175 ? -2.471 11.075 7.489 1.00 69.38 175 PRO A O 1
ATOM 1405 N N . TYR A 1 176 ? -4.414 12.181 7.267 1.00 78.56 176 TYR A N 1
ATOM 1406 C CA . TYR A 1 176 ? -5.259 11.002 7.288 1.00 78.56 176 TYR A CA 1
ATOM 1407 C C . TYR A 1 176 ? -5.275 10.391 5.881 1.00 78.56 176 TYR A C 1
ATOM 1409 O O . TYR A 1 176 ? -5.622 11.071 4.911 1.00 78.56 176 TYR A O 1
ATOM 1417 N N . LEU A 1 177 ? -4.855 9.132 5.771 1.00 81.50 177 LEU A N 1
ATOM 1418 C CA . LEU A 1 177 ? -4.734 8.395 4.518 1.00 81.50 177 LEU A CA 1
ATOM 1419 C C . LEU A 1 177 ? -5.740 7.247 4.505 1.00 81.50 177 LEU A C 1
ATOM 1421 O O . LEU A 1 177 ? -5.794 6.461 5.449 1.00 81.50 177 LEU A O 1
ATOM 1425 N N . ALA A 1 178 ? -6.487 7.124 3.412 1.00 85.25 178 ALA A N 1
ATOM 1426 C CA . ALA A 1 178 ? -7.405 6.020 3.170 1.00 85.25 178 ALA A CA 1
ATOM 1427 C C . ALA A 1 178 ? -7.028 5.306 1.868 1.00 85.25 178 ALA A C 1
ATOM 1429 O O . ALA A 1 178 ? -6.678 5.944 0.871 1.00 85.25 178 ALA A O 1
ATOM 1430 N N . SER A 1 179 ? -7.082 3.980 1.889 1.00 83.75 179 SER A N 1
ATOM 1431 C CA . SER A 1 179 ? -6.814 3.136 0.735 1.00 83.75 179 SER A CA 1
ATOM 1432 C C . SER A 1 179 ? -7.993 3.132 -0.243 1.00 83.75 179 SER A C 1
ATOM 1434 O O . SER A 1 179 ? -9.113 3.518 0.090 1.00 83.75 179 SER A O 1
ATOM 1436 N N . SER A 1 180 ? -7.766 2.626 -1.456 1.00 85.12 180 SER A N 1
ATOM 1437 C CA . SER A 1 180 ? -8.885 2.150 -2.285 1.00 85.12 180 SER A CA 1
ATOM 1438 C C . SER A 1 180 ? -9.532 0.917 -1.632 1.00 85.12 180 SER A C 1
ATOM 1440 O O . SER A 1 180 ? -8.905 0.329 -0.741 1.00 85.12 180 SER A O 1
ATOM 1442 N N . PRO A 1 181 ? -10.743 0.494 -2.052 1.00 84.62 181 PRO A N 1
ATOM 1443 C CA . PRO A 1 181 ? -11.335 -0.742 -1.555 1.00 84.62 181 PRO A CA 1
ATOM 1444 C C . PRO A 1 181 ? -10.337 -1.903 -1.652 1.00 84.62 181 PRO A C 1
ATOM 1446 O O . PRO A 1 181 ? -9.783 -2.170 -2.725 1.00 84.62 181 PRO A O 1
ATOM 1449 N N . VAL A 1 182 ? -10.069 -2.550 -0.519 1.00 83.00 182 VAL A N 1
ATOM 1450 C CA . VAL A 1 182 ? -9.149 -3.688 -0.443 1.00 83.00 182 VAL A CA 1
ATOM 1451 C C . VAL A 1 182 ? -9.895 -4.973 -0.784 1.00 83.00 182 VAL A C 1
ATOM 1453 O O . VAL A 1 182 ? -11.085 -5.111 -0.494 1.00 83.00 182 VAL A O 1
ATOM 1456 N N . SER A 1 183 ? -9.203 -5.887 -1.461 1.00 63.75 183 SER A N 1
ATOM 1457 C CA . SER A 1 183 ? -9.736 -7.160 -1.965 1.00 63.75 183 SER A CA 1
ATOM 1458 C C . SER A 1 183 ? -8.865 -8.322 -1.521 1.00 63.75 183 SER A C 1
ATOM 1460 O O . SER A 1 183 ? -7.628 -8.125 -1.452 1.00 63.75 183 SER A O 1
#

Radius of gyration: 30.24 Å; Cα contacts (8 Å, |Δi|>4): 121; chains: 1; bounding box: 56×55×102 Å

Solvent-accessible surface area (backbone atoms only — not comparable to full-atom values): 12376 Å² total; per-residue (Å²): 114,72,72,58,56,62,49,51,56,54,52,52,54,49,52,54,51,53,54,51,51,51,52,51,52,54,51,50,52,54,52,48,51,54,53,52,53,54,50,57,58,54,57,69,63,67,76,69,79,71,81,85,77,90,75,88,82,78,91,75,82,82,80,85,73,87,73,81,81,80,76,86,70,85,77,79,71,80,77,79,74,77,78,83,72,79,94,70,97,67,92,75,78,80,75,88,79,85,84,86,82,86,64,62,69,65,71,82,88,73,98,61,96,70,88,45,61,57,61,73,83,88,82,66,66,90,81,51,82,84,82,85,77,44,72,46,71,50,74,54,76,42,94,56,61,86,49,71,50,77,50,62,50,65,40,80,88,80,70,43,72,40,49,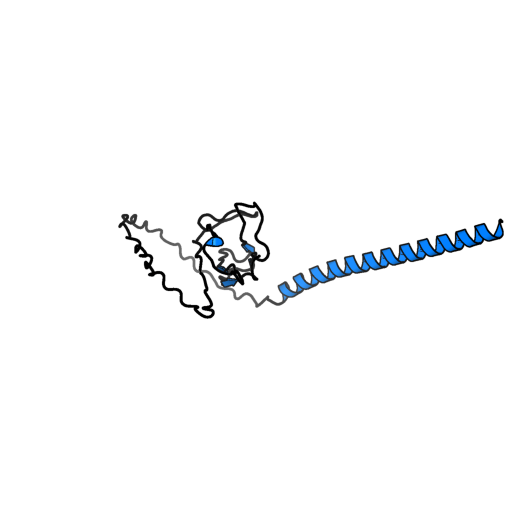55,26,62,42,78,48,74,44,53,53,71,55,83,42,70,28,52,69,41,108

Foldseek 3Di:
DVVVVVVVVVVVVVVVVVVVVVVVVVVVVVVVVVVVVVVVVVVVVPVPDDDDDDDDDDDDDDDDDDDDDDDDDPDPDPPPPDPPDPDDDDDDDDDPDDDDDDFADFDDDDPDDDDTPRGDDDDDCVVPPPDDFDKAKDWDADPDFQDKDKDFDADPVVGGTFPQRIDIDHGRDGDIDMTDTTD